Protein AF-A0A1I7IDJ9-F1 (afdb_monomer)

pLDDT: mean 85.62, std 17.8, range [36.78, 98.69]

Structure (mmCIF, N/CA/C/O backbone):
data_AF-A0A1I7IDJ9-F1
#
_entry.id   AF-A0A1I7IDJ9-F1
#
loop_
_atom_site.group_PDB
_atom_site.id
_atom_site.type_symbol
_atom_site.label_atom_id
_atom_site.label_alt_id
_atom_site.label_comp_id
_atom_site.label_asym_id
_atom_site.label_entity_id
_atom_site.label_seq_id
_atom_site.pdbx_PDB_ins_code
_atom_site.Cartn_x
_atom_site.Cartn_y
_atom_site.Cartn_z
_atom_site.occupancy
_atom_site.B_iso_or_equiv
_atom_site.auth_seq_id
_atom_site.auth_comp_id
_atom_site.auth_asym_id
_atom_site.auth_atom_id
_atom_site.pdbx_PDB_model_num
ATOM 1 N N . MET A 1 1 ? 13.739 23.331 -6.775 1.00 61.69 1 MET A N 1
ATOM 2 C CA . MET A 1 1 ? 12.666 22.598 -6.078 1.00 61.69 1 MET A CA 1
ATOM 3 C C . MET A 1 1 ? 11.423 23.436 -6.179 1.00 61.69 1 MET A C 1
ATOM 5 O O . MET A 1 1 ? 11.487 24.600 -5.803 1.00 61.69 1 MET A O 1
ATOM 9 N N . ASN A 1 2 ? 10.369 22.912 -6.794 1.00 77.62 2 ASN A N 1
ATOM 10 C CA . ASN A 1 2 ? 9.093 23.612 -6.815 1.00 77.62 2 ASN A CA 1
ATOM 11 C C . ASN A 1 2 ? 7.982 22.599 -7.086 1.00 77.62 2 ASN A C 1
ATOM 13 O O . ASN A 1 2 ? 7.511 22.479 -8.223 1.00 77.62 2 ASN A O 1
ATOM 17 N N . ILE A 1 3 ? 7.612 21.848 -6.042 1.00 92.31 3 ILE A N 1
ATOM 18 C CA . ILE A 1 3 ? 6.375 21.071 -6.090 1.00 92.31 3 ILE A CA 1
ATOM 19 C C . ILE A 1 3 ? 5.267 22.070 -6.397 1.00 92.31 3 ILE A C 1
ATOM 21 O O . ILE A 1 3 ? 5.096 23.057 -5.676 1.00 92.31 3 ILE A O 1
ATOM 25 N N . ASN A 1 4 ? 4.572 21.854 -7.507 1.00 94.88 4 ASN A N 1
ATOM 26 C CA . ASN A 1 4 ? 3.580 22.783 -8.021 1.00 94.88 4 ASN A CA 1
ATOM 27 C C . ASN A 1 4 ? 2.274 22.061 -8.343 1.00 94.88 4 ASN A C 1
ATOM 29 O O . ASN A 1 4 ? 2.195 20.839 -8.364 1.00 94.88 4 ASN A O 1
ATOM 33 N N . GLU A 1 5 ? 1.243 22.851 -8.598 1.00 94.00 5 GLU A N 1
ATOM 34 C CA . GLU A 1 5 ? -0.137 22.393 -8.738 1.00 94.00 5 GLU A CA 1
ATOM 35 C C . GLU A 1 5 ? -0.417 21.481 -9.946 1.00 94.00 5 GLU A C 1
ATOM 37 O O . GLU A 1 5 ? -1.472 20.842 -10.000 1.00 94.00 5 GLU A O 1
ATOM 42 N N . ASN A 1 6 ? 0.513 21.433 -10.907 1.00 95.06 6 ASN A N 1
ATOM 43 C CA . ASN A 1 6 ? 0.428 20.580 -12.091 1.00 95.06 6 ASN A CA 1
ATOM 44 C C . ASN A 1 6 ? 1.109 19.223 -11.897 1.00 95.06 6 ASN A C 1
ATOM 46 O O . ASN A 1 6 ? 0.881 18.331 -12.706 1.00 95.06 6 ASN A O 1
ATOM 50 N N . MET A 1 7 ? 1.938 19.069 -10.859 1.00 94.88 7 MET A N 1
ATOM 51 C CA . MET A 1 7 ? 2.502 17.766 -10.511 1.00 94.88 7 MET A CA 1
ATOM 52 C C . MET A 1 7 ? 1.408 16.863 -9.955 1.00 94.88 7 MET A C 1
ATOM 54 O O . MET A 1 7 ? 0.457 17.335 -9.324 1.00 94.88 7 MET A O 1
ATOM 58 N N . THR A 1 8 ? 1.564 15.567 -10.176 1.00 94.38 8 THR A N 1
ATOM 59 C CA . THR A 1 8 ? 0.728 14.532 -9.571 1.00 94.38 8 THR A CA 1
ATOM 60 C C . THR A 1 8 ? 1.306 14.119 -8.212 1.00 94.38 8 THR A C 1
ATOM 62 O O . THR A 1 8 ? 2.461 14.429 -7.898 1.00 94.38 8 THR A O 1
ATOM 65 N N . LEU A 1 9 ? 0.532 13.431 -7.365 1.00 92.25 9 LEU A N 1
ATOM 66 C CA . LEU A 1 9 ? 1.091 12.907 -6.110 1.00 92.25 9 LEU A CA 1
ATOM 67 C C . LEU A 1 9 ? 2.150 11.831 -6.372 1.00 92.25 9 LEU A C 1
ATOM 69 O O . LEU A 1 9 ? 3.145 11.778 -5.647 1.00 92.25 9 LEU A O 1
ATOM 73 N N . ALA A 1 10 ? 1.968 11.033 -7.426 1.00 88.81 10 ALA A N 1
ATOM 74 C CA . ALA A 1 10 ? 2.957 10.062 -7.873 1.00 88.81 10 ALA A CA 1
ATOM 75 C C . ALA A 1 10 ? 4.284 10.751 -8.237 1.00 88.81 10 ALA A C 1
ATOM 77 O O . ALA A 1 10 ? 5.336 10.319 -7.766 1.00 88.81 10 ALA A O 1
ATOM 78 N N . ASP A 1 11 ? 4.249 11.872 -8.973 1.00 91.25 11 ASP A N 1
ATOM 79 C CA . ASP A 1 11 ? 5.454 12.659 -9.290 1.00 91.25 11 ASP A CA 1
ATOM 80 C C . ASP A 1 11 ? 6.129 13.186 -8.023 1.00 91.25 11 ASP A C 1
ATOM 82 O O . ASP A 1 11 ? 7.351 13.134 -7.887 1.00 91.25 11 ASP A O 1
ATOM 86 N N . VAL A 1 12 ? 5.336 13.682 -7.069 1.00 91.69 12 VAL A N 1
ATOM 87 C CA . VAL A 1 12 ? 5.859 14.210 -5.806 1.00 91.69 12 VAL A CA 1
ATOM 88 C C . VAL A 1 12 ? 6.552 13.128 -4.996 1.00 91.69 12 VAL A C 1
ATOM 90 O O . VAL A 1 12 ? 7.651 13.369 -4.512 1.00 91.69 12 VAL A O 1
ATOM 93 N N . VAL A 1 13 ? 5.965 11.943 -4.855 1.00 89.31 13 VAL A N 1
ATOM 94 C CA . VAL A 1 13 ? 6.597 10.842 -4.114 1.00 89.31 13 VAL A CA 1
ATOM 95 C C . VAL A 1 13 ? 7.784 10.266 -4.890 1.00 89.31 13 VAL A C 1
ATOM 97 O O . VAL A 1 13 ? 8.806 9.894 -4.300 1.00 89.31 13 VAL A O 1
ATOM 100 N N . LYS A 1 14 ? 7.712 10.273 -6.225 1.00 86.94 14 LYS A N 1
ATOM 101 C CA . LYS A 1 14 ? 8.834 9.913 -7.091 1.00 86.94 14 LYS A CA 1
ATOM 102 C C . LYS A 1 14 ? 10.004 10.878 -6.935 1.00 86.94 14 LYS A C 1
ATOM 104 O O . LYS A 1 14 ? 11.134 10.430 -6.820 1.00 86.94 14 LYS A O 1
ATOM 109 N N . GLU A 1 15 ? 9.801 12.177 -6.821 1.00 88.06 15 GLU A N 1
ATOM 110 C CA . GLU A 1 15 ? 10.925 13.099 -6.612 1.00 88.06 15 GLU A CA 1
ATOM 111 C C . GLU A 1 15 ? 11.315 13.263 -5.133 1.00 88.06 15 GLU A C 1
ATOM 113 O O . GLU A 1 15 ? 12.489 13.451 -4.812 1.00 88.06 15 GLU A O 1
ATOM 118 N N . TYR A 1 16 ? 10.346 13.164 -4.224 1.00 88.69 16 TYR A N 1
ATOM 119 C CA . TYR A 1 16 ? 10.462 13.536 -2.814 1.00 88.69 16 TYR A CA 1
ATOM 120 C C . TYR A 1 16 ? 9.793 12.487 -1.901 1.00 88.69 16 TYR A C 1
ATOM 122 O O . TYR A 1 16 ? 8.792 12.787 -1.240 1.00 88.69 16 TYR A O 1
ATOM 130 N N . PRO A 1 17 ? 10.335 11.257 -1.795 1.00 86.81 17 PRO A N 1
ATOM 131 C CA . PRO A 1 17 ? 9.717 10.167 -1.027 1.00 86.81 17 PRO A CA 1
ATOM 132 C C . PRO A 1 17 ? 9.559 10.462 0.475 1.00 86.81 17 PRO A C 1
ATOM 134 O O . PRO A 1 17 ? 8.712 9.884 1.147 1.00 86.81 17 PRO A O 1
ATOM 137 N N . GLN A 1 18 ? 10.303 11.424 1.021 1.00 85.44 18 GLN A N 1
ATOM 138 C CA . GLN A 1 18 ? 10.119 11.944 2.381 1.00 85.44 18 GLN A CA 1
ATOM 139 C C . GLN A 1 18 ? 8.749 12.600 2.632 1.00 85.44 18 GLN A C 1
ATOM 141 O O . GLN A 1 18 ? 8.427 12.914 3.776 1.00 85.44 18 GLN A O 1
ATOM 146 N N . THR A 1 19 ? 7.963 12.857 1.584 1.00 90.00 19 THR A N 1
ATOM 147 C CA . THR A 1 19 ? 6.593 13.376 1.695 1.00 90.00 19 THR A CA 1
ATOM 148 C C . THR A 1 19 ? 5.576 12.286 2.039 1.00 90.00 19 THR A C 1
ATOM 150 O O . THR A 1 19 ? 4.505 12.625 2.538 1.00 90.00 19 THR A O 1
ATOM 153 N N . ILE A 1 20 ? 5.918 11.001 1.859 1.00 89.12 20 ILE A N 1
ATOM 154 C CA . ILE A 1 20 ? 5.016 9.859 2.087 1.00 89.12 20 ILE A CA 1
ATOM 155 C C . ILE A 1 20 ? 4.351 9.890 3.467 1.00 89.12 20 ILE A C 1
ATOM 157 O O . ILE A 1 20 ? 3.127 9.818 3.499 1.00 89.12 20 ILE A O 1
ATOM 161 N N . PRO A 1 21 ? 5.073 10.063 4.598 1.00 86.12 21 PRO A N 1
ATOM 162 C CA . PRO A 1 21 ? 4.424 10.045 5.910 1.00 86.12 21 PRO A CA 1
ATOM 163 C C . PRO A 1 21 ? 3.320 11.100 6.034 1.00 86.12 21 PRO A C 1
ATOM 165 O O . PRO A 1 21 ? 2.250 10.825 6.558 1.00 86.12 21 PRO A O 1
ATOM 168 N N . TYR A 1 22 ? 3.542 12.289 5.471 1.00 90.38 22 TYR A N 1
ATOM 169 C CA . TYR A 1 22 ? 2.542 13.353 5.475 1.00 90.38 22 TYR A CA 1
ATOM 170 C C . TYR A 1 22 ? 1.355 13.058 4.547 1.00 90.38 22 TYR A C 1
ATOM 172 O O . TYR A 1 22 ? 0.218 13.379 4.876 1.00 90.38 22 TYR A O 1
ATOM 180 N N . LEU A 1 23 ? 1.589 12.431 3.392 1.00 91.25 23 LEU A N 1
ATOM 181 C CA . LEU A 1 23 ? 0.501 12.002 2.508 1.00 91.25 23 LEU A CA 1
ATOM 182 C C . LEU A 1 23 ? -0.335 10.877 3.142 1.00 91.25 23 LEU A C 1
ATOM 184 O O . LEU A 1 23 ? -1.560 10.898 3.012 1.00 91.25 23 LEU A O 1
ATOM 188 N N . ASN A 1 24 ? 0.303 9.965 3.885 1.00 85.50 24 ASN A N 1
ATOM 189 C CA . ASN A 1 24 ? -0.363 8.924 4.673 1.00 85.50 24 ASN A CA 1
ATOM 190 C C . ASN A 1 24 ? -1.229 9.527 5.786 1.00 85.50 24 ASN A C 1
ATOM 192 O O . ASN A 1 24 ? -2.391 9.148 5.909 1.00 85.50 24 ASN A O 1
ATOM 196 N N . GLU A 1 25 ? -0.710 10.517 6.526 1.00 86.44 25 GLU A N 1
ATOM 197 C CA . GLU A 1 25 ? -1.468 11.271 7.544 1.00 86.44 25 GLU A CA 1
ATOM 198 C C . GLU A 1 25 ? -2.731 11.933 6.967 1.00 86.44 25 GLU A C 1
ATOM 200 O O . GLU A 1 25 ? -3.737 12.084 7.657 1.00 86.44 25 GLU A O 1
ATOM 205 N N . LEU A 1 26 ? -2.689 12.340 5.697 1.00 88.62 26 LEU A N 1
ATOM 206 C CA . LEU A 1 26 ? -3.824 12.936 4.992 1.00 88.62 26 LEU A CA 1
ATOM 207 C C . LEU A 1 26 ? -4.711 11.908 4.272 1.00 88.62 26 LEU A C 1
ATOM 209 O O . LEU A 1 26 ? -5.696 12.297 3.638 1.00 88.62 26 LEU A O 1
ATOM 213 N N . HIS A 1 27 ? -4.367 10.619 4.340 1.00 85.38 27 HIS A N 1
ATOM 214 C CA . HIS A 1 27 ? -5.030 9.529 3.622 1.00 85.38 27 HIS A CA 1
ATOM 215 C C . HIS A 1 27 ? -5.166 9.826 2.115 1.00 85.38 27 HIS A C 1
ATOM 217 O O . HIS A 1 27 ? -6.233 9.677 1.500 1.00 85.38 27 HIS A O 1
ATOM 223 N N . LEU A 1 28 ? -4.079 10.329 1.523 1.00 88.69 28 LEU A N 1
ATOM 224 C CA . LEU A 1 28 ? -3.992 10.647 0.103 1.00 88.69 28 LEU A CA 1
ATOM 225 C C . LEU A 1 28 ? -3.376 9.488 -0.675 1.00 88.69 28 LEU A C 1
ATOM 227 O O . LEU A 1 28 ? -2.273 9.038 -0.386 1.00 88.69 28 LEU A O 1
ATOM 231 N N . ASP A 1 29 ? -4.093 9.048 -1.703 1.00 86.56 29 ASP A N 1
ATOM 232 C CA . ASP A 1 29 ? -3.662 7.972 -2.587 1.00 86.56 29 ASP A CA 1
ATOM 233 C C . ASP A 1 29 ? -2.657 8.504 -3.614 1.00 86.56 29 ASP A C 1
ATOM 235 O O . ASP A 1 29 ? -3.030 9.192 -4.564 1.00 86.56 29 ASP A O 1
ATOM 239 N N . TYR A 1 30 ? -1.377 8.212 -3.391 1.00 88.00 30 TYR A N 1
ATOM 240 C CA . TYR A 1 30 ? -0.282 8.563 -4.297 1.00 88.00 30 TYR A CA 1
ATOM 241 C C . TYR A 1 30 ? 0.216 7.378 -5.139 1.00 88.00 30 TYR A C 1
ATOM 243 O O . TYR A 1 30 ? 1.072 7.579 -5.996 1.00 88.00 30 TYR A O 1
ATOM 251 N N . CYS A 1 31 ? -0.278 6.159 -4.885 1.00 82.44 31 CYS A N 1
ATOM 252 C CA . CYS A 1 31 ? 0.282 4.920 -5.438 1.00 82.44 31 CYS A CA 1
ATOM 253 C C . CYS A 1 31 ? -0.592 4.288 -6.535 1.00 82.44 31 CYS A C 1
ATOM 255 O O . CYS A 1 31 ? -0.046 3.810 -7.527 1.00 82.44 31 CYS A O 1
ATOM 257 N N . CYS A 1 32 ? -1.924 4.326 -6.394 1.00 80.69 32 CYS A N 1
ATOM 258 C CA . CYS A 1 32 ? -2.879 3.774 -7.369 1.00 80.69 32 CYS A CA 1
ATOM 259 C C . CYS A 1 32 ? -3.662 4.883 -8.086 1.00 80.69 32 CYS A C 1
ATOM 261 O O . CYS A 1 32 ? -3.854 4.854 -9.295 1.00 80.69 32 CYS A O 1
ATOM 263 N N . GLY A 1 33 ? -4.129 5.877 -7.327 1.00 76.50 33 GLY A N 1
ATOM 264 C CA . GLY A 1 33 ? -4.921 7.011 -7.821 1.00 76.50 33 GLY A CA 1
ATOM 265 C C . GLY A 1 33 ? -4.132 8.314 -7.944 1.00 76.50 33 GLY A C 1
ATOM 266 O O . GLY A 1 33 ? -4.704 9.366 -8.220 1.00 76.50 33 GLY A O 1
ATOM 267 N N . GLY A 1 34 ? -2.817 8.269 -7.724 1.00 78.88 34 GLY A N 1
ATOM 268 C CA . GLY A 1 34 ? -1.959 9.444 -7.584 1.00 78.88 34 GLY A CA 1
ATOM 269 C C . GLY A 1 34 ? -1.632 10.189 -8.875 1.00 78.88 34 GLY A C 1
ATOM 270 O O . GLY A 1 34 ? -0.685 10.968 -8.850 1.00 78.88 34 GLY A O 1
ATOM 271 N N . HIS A 1 35 ? -2.356 9.935 -9.970 1.00 84.12 35 HIS A N 1
ATOM 272 C CA . HIS A 1 35 ? -2.042 10.387 -11.333 1.00 84.12 35 HIS A CA 1
ATOM 273 C C . HIS A 1 35 ? -2.736 11.691 -11.740 1.00 84.12 35 HIS A C 1
ATOM 275 O O . HIS A 1 35 ? -2.382 12.280 -12.761 1.00 84.12 35 HIS A O 1
ATOM 281 N N . ASP A 1 36 ? -3.703 12.163 -10.953 1.00 88.31 36 ASP A N 1
ATOM 282 C CA . ASP A 1 36 ? -4.318 13.462 -11.195 1.00 88.31 36 ASP A CA 1
ATOM 283 C C . ASP A 1 36 ? -3.434 14.605 -10.669 1.00 88.31 36 ASP A C 1
ATOM 285 O O . ASP A 1 36 ? -2.785 14.475 -9.622 1.00 88.31 36 ASP A O 1
ATOM 289 N N . PRO A 1 37 ? -3.419 15.766 -11.350 1.00 94.12 37 PRO A N 1
ATOM 290 C CA . PRO A 1 37 ? -2.717 16.943 -10.857 1.00 94.12 37 PRO A CA 1
ATOM 291 C C . PRO A 1 37 ? -3.201 17.378 -9.466 1.00 94.12 37 PRO A C 1
ATOM 293 O O . PRO A 1 37 ? -4.401 17.368 -9.178 1.00 94.12 37 PRO A O 1
ATOM 296 N N . ILE A 1 38 ? -2.289 17.877 -8.626 1.00 93.88 38 ILE A N 1
ATOM 297 C CA . ILE A 1 38 ? -2.583 18.305 -7.247 1.00 93.88 38 ILE A CA 1
ATOM 298 C C . ILE A 1 38 ? -3.757 19.297 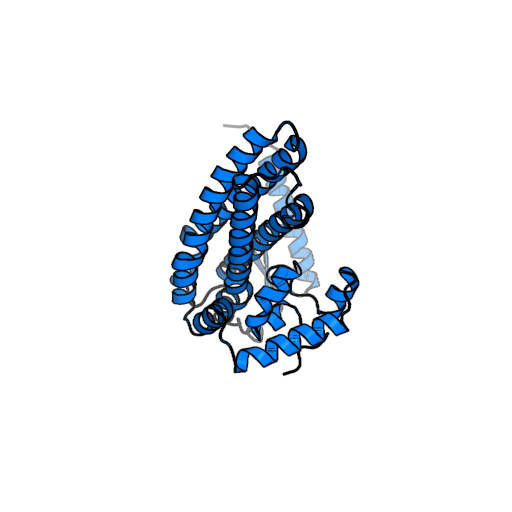-7.162 1.00 93.88 38 ILE A C 1
ATOM 300 O O . ILE A 1 38 ? -4.556 19.214 -6.229 1.00 93.88 38 ILE A O 1
ATOM 304 N N . HIS A 1 39 ? -3.918 20.219 -8.119 1.00 93.56 39 HIS A N 1
ATOM 305 C CA . HIS A 1 39 ? -5.060 21.149 -8.107 1.00 93.56 39 HIS A CA 1
ATOM 306 C C . HIS A 1 39 ? -6.423 20.460 -8.313 1.00 93.56 39 HIS A C 1
ATOM 308 O O . HIS A 1 39 ? -7.443 20.942 -7.812 1.00 93.56 39 HIS A O 1
ATOM 314 N N . VAL A 1 40 ? -6.466 19.349 -9.058 1.00 92.12 40 VAL A N 1
ATOM 315 C CA . VAL A 1 40 ? -7.679 18.537 -9.244 1.00 92.12 40 VAL A CA 1
ATOM 316 C C . VAL A 1 40 ? -8.010 17.842 -7.930 1.00 92.12 40 VAL A C 1
ATOM 318 O O . VAL A 1 40 ? -9.096 18.055 -7.390 1.00 92.12 40 VAL A O 1
ATOM 321 N N . LEU A 1 41 ? -7.030 17.135 -7.366 1.00 91.00 41 LEU A N 1
ATOM 322 C CA . LEU A 1 41 ? -7.142 16.449 -6.082 1.00 91.00 41 LEU A CA 1
ATOM 323 C C . LEU A 1 41 ? -7.607 17.391 -4.959 1.00 91.00 41 LEU A C 1
ATOM 325 O O . LEU A 1 41 ? -8.553 17.081 -4.233 1.00 91.00 41 LEU A O 1
ATOM 329 N N . ALA A 1 42 ? -6.967 18.558 -4.821 1.00 91.69 42 ALA A N 1
ATOM 330 C CA . ALA A 1 42 ? -7.282 19.522 -3.769 1.00 91.69 42 ALA A CA 1
ATOM 331 C C . ALA A 1 42 ? -8.728 20.027 -3.875 1.00 91.69 42 ALA A C 1
ATOM 333 O O . ALA A 1 42 ? -9.421 20.159 -2.865 1.00 91.69 42 ALA A O 1
ATOM 334 N N . ARG A 1 43 ? -9.223 20.249 -5.099 1.00 92.12 43 ARG A N 1
ATOM 335 C CA . ARG A 1 43 ? -10.613 20.651 -5.345 1.00 92.12 43 ARG A CA 1
ATOM 336 C C . ARG A 1 43 ? -11.599 19.546 -4.970 1.00 92.12 43 ARG A C 1
ATOM 338 O O . ARG A 1 43 ? -12.610 19.832 -4.330 1.00 92.12 43 ARG A O 1
ATOM 345 N N . GLU A 1 44 ? -11.326 18.307 -5.362 1.00 89.25 44 GLU A N 1
ATOM 346 C CA . GLU A 1 44 ? -12.217 17.166 -5.118 1.00 89.25 44 GLU A CA 1
ATOM 347 C C . GLU A 1 44 ? -12.308 16.808 -3.637 1.00 89.25 44 GLU A C 1
ATOM 349 O O . GLU A 1 44 ? -13.406 16.646 -3.099 1.00 89.25 44 GLU A O 1
ATOM 354 N N . LYS A 1 45 ? -11.162 16.787 -2.950 1.00 87.06 45 LYS A N 1
ATOM 355 C CA . LYS A 1 45 ? -11.075 16.531 -1.507 1.00 87.06 45 LYS A CA 1
ATOM 356 C C . LYS A 1 45 ? -11.355 17.768 -0.645 1.00 87.06 45 LYS A C 1
ATOM 358 O O . LYS A 1 45 ? -11.326 17.668 0.577 1.00 87.06 45 LYS A O 1
ATOM 363 N N . LYS A 1 46 ? -11.674 18.919 -1.258 1.00 92.62 46 LYS A N 1
ATOM 364 C CA . LYS A 1 46 ? -11.957 20.205 -0.585 1.00 92.62 46 LYS A CA 1
ATOM 365 C C . LYS A 1 46 ? -10.846 20.634 0.384 1.00 92.62 46 LYS A C 1
ATOM 367 O O . LYS A 1 46 ? -11.121 21.130 1.474 1.00 92.62 46 LYS A O 1
ATOM 372 N N . MET A 1 47 ? -9.600 20.431 -0.024 1.00 91.94 47 MET A N 1
ATOM 373 C CA . MET A 1 47 ? -8.406 20.789 0.737 1.00 91.94 47 MET A CA 1
ATOM 374 C C . MET A 1 47 ? -7.902 22.179 0.343 1.00 91.94 47 MET A C 1
ATOM 376 O O . MET A 1 47 ? -8.111 22.630 -0.786 1.00 91.94 47 MET A O 1
ATOM 380 N N . ASP A 1 48 ? -7.192 22.849 1.252 1.00 94.50 48 ASP A N 1
ATOM 381 C CA . ASP A 1 48 ? -6.459 24.067 0.911 1.00 94.50 48 ASP A CA 1
ATOM 382 C C . ASP A 1 48 ? -5.210 23.696 0.097 1.00 94.50 48 ASP A C 1
ATOM 384 O O . ASP A 1 48 ? -4.218 23.178 0.613 1.00 94.50 48 ASP A O 1
ATOM 388 N N . GLN A 1 49 ? -5.278 23.944 -1.212 1.00 94.12 49 GLN A N 1
ATOM 389 C CA . GLN A 1 49 ? -4.189 23.662 -2.144 1.00 94.12 49 GLN A CA 1
ATOM 390 C C . GLN A 1 49 ? -2.898 24.405 -1.766 1.00 94.12 49 GLN A C 1
ATOM 392 O O . GLN A 1 49 ? -1.805 23.864 -1.934 1.00 94.12 49 GLN A O 1
ATOM 397 N N . ALA A 1 50 ? -3.005 25.642 -1.273 1.00 94.25 50 ALA A N 1
ATOM 398 C CA . ALA A 1 50 ? -1.844 26.455 -0.935 1.00 94.25 50 ALA A CA 1
ATOM 399 C C . ALA A 1 50 ? -1.138 25.891 0.304 1.00 94.25 50 ALA A C 1
ATOM 401 O O . ALA A 1 50 ? 0.090 25.807 0.323 1.00 94.25 50 ALA A O 1
ATOM 402 N N . GLU A 1 51 ? -1.911 25.459 1.304 1.00 94.62 51 GLU A N 1
ATOM 403 C CA . GLU A 1 51 ? -1.387 24.792 2.498 1.00 94.62 51 GLU A CA 1
ATOM 404 C C . GLU A 1 51 ? -0.705 23.462 2.150 1.00 94.62 51 GLU A C 1
ATOM 406 O O . GLU A 1 51 ? 0.437 23.235 2.558 1.00 94.62 51 GLU A O 1
ATOM 411 N N . LEU A 1 52 ? -1.357 22.625 1.332 1.00 94.06 52 LEU A N 1
ATOM 412 C CA . LEU A 1 52 ? -0.802 21.348 0.876 1.00 94.06 52 LEU A CA 1
ATOM 413 C C . LEU A 1 52 ? 0.536 21.550 0.150 1.00 94.06 52 LEU A C 1
ATOM 415 O O . LEU A 1 52 ? 1.538 20.930 0.504 1.00 94.06 52 LEU A O 1
ATOM 419 N N . LEU A 1 53 ? 0.584 22.459 -0.829 1.00 95.06 53 LEU A N 1
ATOM 420 C CA . LEU A 1 53 ? 1.808 22.752 -1.579 1.00 95.06 53 LEU A CA 1
ATOM 421 C C . LEU A 1 53 ? 2.905 23.339 -0.689 1.00 95.06 53 LEU A C 1
ATOM 423 O O . LEU A 1 53 ? 4.071 22.969 -0.839 1.00 95.06 53 LEU A O 1
ATOM 427 N N . ALA A 1 54 ? 2.561 24.233 0.242 1.00 94.50 54 ALA A N 1
ATOM 428 C CA . ALA A 1 54 ? 3.528 24.791 1.181 1.00 94.50 54 ALA A CA 1
ATOM 429 C C . ALA A 1 54 ? 4.149 23.689 2.046 1.00 94.50 54 ALA A C 1
ATOM 431 O O . ALA A 1 54 ? 5.371 23.649 2.207 1.00 94.50 54 ALA A O 1
ATOM 432 N N . LYS A 1 55 ? 3.329 22.758 2.548 1.00 93.94 55 LYS A N 1
ATOM 433 C CA . LYS A 1 55 ? 3.810 21.663 3.387 1.00 93.94 55 LYS A CA 1
ATOM 434 C C . LYS A 1 55 ? 4.659 20.658 2.616 1.00 93.94 55 LYS A C 1
ATOM 436 O O . LYS A 1 55 ? 5.714 20.254 3.104 1.00 93.94 55 LYS A O 1
ATOM 441 N N . LEU A 1 56 ? 4.247 20.300 1.401 1.00 93.69 56 LEU A N 1
ATOM 442 C CA . LEU A 1 56 ? 5.019 19.420 0.526 1.00 93.69 56 LEU A CA 1
ATOM 443 C C . LEU A 1 56 ? 6.385 20.025 0.184 1.00 93.69 56 LEU A C 1
ATOM 445 O O . LEU A 1 56 ? 7.393 19.333 0.300 1.00 93.69 56 LEU A O 1
ATOM 449 N N . ASN A 1 57 ? 6.446 21.318 -0.156 1.00 93.44 57 ASN A N 1
ATOM 450 C CA . ASN A 1 57 ? 7.721 21.995 -0.411 1.00 93.44 57 ASN A CA 1
ATOM 451 C C . ASN A 1 57 ? 8.593 22.086 0.858 1.00 93.44 57 ASN A C 1
ATOM 453 O O . ASN A 1 57 ? 9.793 21.833 0.783 1.00 93.44 57 ASN A O 1
ATOM 457 N N . GLU A 1 58 ? 8.011 22.351 2.035 1.00 91.75 58 GLU A N 1
ATOM 458 C CA . GLU A 1 58 ? 8.742 22.335 3.316 1.00 91.75 58 GLU A CA 1
ATOM 459 C C . GLU A 1 58 ? 9.390 20.962 3.583 1.00 91.75 58 GLU A C 1
ATOM 461 O O . GLU A 1 58 ? 10.548 20.871 3.997 1.00 91.75 58 GLU A O 1
ATOM 466 N N . LEU A 1 59 ? 8.650 19.873 3.359 1.00 89.06 59 LEU A N 1
ATOM 467 C CA . LEU A 1 59 ? 9.155 18.508 3.528 1.00 89.06 59 LEU A CA 1
ATOM 468 C C . LEU A 1 59 ? 10.195 18.152 2.461 1.00 89.06 59 LEU A C 1
ATOM 470 O O . LEU A 1 59 ? 11.207 17.525 2.782 1.00 89.06 59 LEU A O 1
ATOM 474 N N . ALA A 1 60 ? 9.992 18.605 1.222 1.00 86.88 60 ALA A N 1
ATOM 475 C CA . ALA A 1 60 ? 10.946 18.436 0.135 1.00 86.88 60 ALA A CA 1
ATOM 476 C C . ALA A 1 60 ? 12.319 19.032 0.494 1.00 86.88 60 ALA A C 1
ATOM 478 O O . ALA A 1 60 ? 13.340 18.367 0.322 1.00 86.88 60 ALA A O 1
ATOM 479 N N . GLU A 1 61 ? 12.341 20.231 1.084 1.00 83.44 61 GLU A N 1
ATOM 480 C CA . GLU A 1 61 ? 13.565 20.912 1.529 1.00 83.44 61 GLU A CA 1
ATOM 481 C C . GLU A 1 61 ? 14.261 20.208 2.707 1.00 83.44 61 GLU A C 1
ATOM 483 O O . GLU A 1 61 ? 15.493 20.196 2.800 1.00 83.44 61 GLU A O 1
ATOM 488 N N . LYS A 1 62 ? 13.498 19.591 3.619 1.00 71.56 62 LYS A N 1
ATOM 489 C CA . LYS A 1 62 ? 14.048 18.946 4.825 1.00 71.56 62 LYS A CA 1
ATOM 490 C C . LYS A 1 62 ? 14.865 17.686 4.551 1.00 71.56 62 LYS A C 1
ATOM 492 O O . LYS A 1 62 ? 15.737 17.372 5.365 1.00 71.56 62 LYS A O 1
ATOM 497 N N . ALA A 1 63 ? 14.645 16.992 3.436 1.00 58.81 63 ALA A N 1
ATOM 498 C CA . ALA A 1 63 ? 15.419 15.795 3.090 1.00 58.81 63 ALA A CA 1
ATOM 499 C C . ALA A 1 63 ? 16.906 16.064 2.854 1.00 58.81 63 ALA A C 1
ATOM 501 O O . ALA A 1 63 ? 17.712 15.158 3.020 1.00 58.81 63 ALA A O 1
ATOM 502 N N . VAL A 1 64 ? 17.305 17.311 2.583 1.00 52.16 64 VAL A N 1
ATOM 503 C CA . VAL A 1 64 ? 18.732 17.676 2.549 1.00 52.16 64 VAL A CA 1
ATOM 504 C C . VAL A 1 64 ? 19.394 17.486 3.930 1.00 52.16 64 VAL A C 1
ATOM 506 O O . VAL A 1 64 ? 20.612 17.369 4.017 1.00 52.16 64 VAL A O 1
ATOM 509 N N . ASN A 1 65 ? 18.610 17.420 5.018 1.00 46.19 65 ASN A N 1
ATOM 510 C CA . ASN A 1 65 ? 19.108 17.415 6.397 1.00 46.19 65 ASN A CA 1
ATOM 511 C C . ASN A 1 65 ? 18.654 16.226 7.269 1.00 46.19 65 ASN A C 1
ATOM 513 O O . ASN A 1 65 ? 19.188 16.066 8.369 1.00 46.19 65 ASN A O 1
ATOM 517 N N . ARG A 1 66 ? 17.685 15.400 6.842 1.00 44.34 66 ARG A N 1
ATOM 518 C CA . ARG A 1 66 ? 17.277 14.174 7.557 1.00 44.34 66 ARG A CA 1
ATOM 519 C C . ARG A 1 66 ? 16.833 13.080 6.589 1.00 44.34 66 ARG A C 1
ATOM 521 O O . ARG A 1 66 ? 15.773 13.186 5.981 1.00 44.34 66 ARG A O 1
ATOM 528 N N . ASN A 1 67 ? 17.605 12.004 6.556 1.00 47.97 67 ASN A N 1
ATOM 529 C CA . ASN A 1 67 ? 17.188 10.724 6.007 1.00 47.97 67 ASN A CA 1
ATOM 530 C C . ASN A 1 67 ? 16.069 10.131 6.878 1.00 47.97 67 ASN A C 1
ATOM 532 O O . ASN A 1 67 ? 16.233 9.978 8.091 1.00 47.97 67 ASN A O 1
ATOM 536 N N . THR A 1 68 ? 14.922 9.826 6.273 1.00 59.94 68 THR A N 1
ATOM 537 C CA . THR A 1 68 ? 13.895 8.970 6.888 1.00 59.94 68 THR A CA 1
ATOM 538 C C . THR A 1 68 ? 14.073 7.552 6.350 1.00 59.94 68 THR A C 1
ATOM 540 O O . THR A 1 68 ? 14.510 7.390 5.211 1.00 59.94 68 THR A O 1
ATOM 543 N N . ASN A 1 69 ? 13.726 6.526 7.134 1.00 72.81 69 ASN A N 1
ATOM 544 C CA . ASN A 1 69 ? 13.913 5.127 6.722 1.00 72.81 69 ASN A CA 1
ATOM 545 C C . ASN A 1 69 ? 13.207 4.804 5.387 1.00 72.81 69 ASN A C 1
ATOM 547 O O . ASN A 1 69 ? 13.769 4.092 4.560 1.00 72.81 69 ASN A O 1
ATOM 551 N N . THR A 1 70 ? 12.015 5.364 5.146 1.00 77.69 70 THR A N 1
ATOM 552 C CA . THR A 1 70 ? 11.248 5.149 3.905 1.00 77.69 70 THR A CA 1
ATOM 553 C C . THR A 1 70 ? 11.887 5.835 2.698 1.00 77.69 70 THR A C 1
ATOM 555 O O . THR A 1 70 ? 12.011 5.221 1.641 1.00 77.69 70 THR A O 1
ATOM 558 N N . ALA A 1 71 ? 12.345 7.084 2.843 1.00 78.44 71 ALA A N 1
ATOM 559 C CA . ALA A 1 71 ? 13.007 7.801 1.753 1.00 78.44 71 ALA A CA 1
ATOM 560 C C . ALA A 1 71 ? 14.327 7.130 1.346 1.00 78.44 71 ALA A C 1
ATOM 562 O O . ALA A 1 71 ? 14.588 6.964 0.157 1.00 78.44 71 ALA A O 1
ATOM 563 N N . ASP A 1 72 ? 15.123 6.688 2.322 1.00 82.50 72 ASP A N 1
ATOM 564 C CA . ASP A 1 72 ? 16.365 5.951 2.067 1.00 82.50 72 ASP A CA 1
ATOM 565 C C . ASP A 1 72 ? 16.097 4.604 1.391 1.00 82.50 72 ASP A C 1
ATOM 567 O O . ASP A 1 72 ? 16.804 4.242 0.450 1.00 82.50 72 ASP A O 1
ATOM 571 N N . SER A 1 73 ? 15.055 3.889 1.834 1.00 86.12 73 SER A N 1
ATOM 572 C CA . SER A 1 73 ? 14.605 2.635 1.219 1.00 86.12 73 SER A CA 1
ATOM 573 C C . SER A 1 73 ? 14.269 2.834 -0.260 1.00 86.12 73 SER A C 1
ATOM 575 O O . SER A 1 73 ? 14.813 2.135 -1.110 1.00 86.12 73 SER A O 1
ATOM 577 N N . ILE A 1 74 ? 13.454 3.841 -0.590 1.00 86.75 74 ILE A N 1
ATOM 578 C CA . ILE A 1 74 ? 13.055 4.130 -1.975 1.00 86.75 74 ILE A CA 1
ATOM 579 C C . ILE A 1 74 ? 14.242 4.602 -2.823 1.00 86.75 74 ILE A C 1
ATOM 581 O O . ILE A 1 74 ? 14.378 4.182 -3.970 1.00 86.75 74 ILE A O 1
ATOM 585 N N . ASN A 1 75 ? 15.117 5.451 -2.282 1.00 86.94 75 ASN A N 1
ATOM 586 C CA . ASN A 1 75 ? 16.296 5.917 -3.012 1.00 86.94 75 ASN A CA 1
ATOM 587 C C . ASN A 1 75 ? 17.239 4.757 -3.347 1.00 86.94 75 ASN A C 1
ATOM 589 O O . ASN A 1 75 ? 17.651 4.631 -4.495 1.00 86.94 75 ASN A O 1
ATOM 593 N N . ARG A 1 76 ? 17.512 3.869 -2.381 1.00 89.94 76 ARG A N 1
ATOM 594 C CA . ARG A 1 76 ? 18.298 2.653 -2.620 1.00 89.94 76 ARG A CA 1
ATOM 595 C C . ARG A 1 76 ? 17.618 1.737 -3.634 1.00 89.94 76 ARG A C 1
ATOM 597 O O . ARG A 1 76 ? 18.297 1.179 -4.487 1.00 89.94 76 ARG A O 1
ATOM 604 N N . PHE A 1 77 ? 16.298 1.586 -3.544 1.00 94.00 77 PHE A N 1
ATOM 605 C CA . PHE A 1 77 ? 15.522 0.734 -4.442 1.00 94.00 77 PHE A CA 1
ATOM 606 C C . PHE A 1 77 ? 15.681 1.144 -5.912 1.00 94.00 77 PHE A C 1
ATOM 608 O O . PHE A 1 77 ? 15.841 0.288 -6.771 1.00 94.00 77 PHE A O 1
ATOM 615 N N . ARG A 1 78 ? 15.729 2.450 -6.203 1.00 91.44 78 ARG A N 1
ATOM 616 C CA . ARG A 1 78 ? 15.913 2.988 -7.567 1.00 91.44 78 ARG A CA 1
ATOM 617 C C . ARG A 1 78 ? 17.278 2.704 -8.186 1.00 91.44 78 ARG A C 1
ATOM 619 O O . ARG A 1 78 ? 17.427 2.826 -9.393 1.00 91.44 78 ARG A O 1
ATOM 626 N N . GLU A 1 79 ? 18.277 2.380 -7.374 1.00 93.56 79 GLU A N 1
ATOM 627 C CA . GLU A 1 79 ? 19.627 2.062 -7.852 1.00 93.56 79 GLU A CA 1
ATOM 628 C C . GLU A 1 79 ? 19.779 0.578 -8.232 1.00 93.56 79 GLU A C 1
ATOM 630 O O . GLU A 1 79 ? 20.814 0.185 -8.774 1.00 93.56 79 GLU A O 1
ATOM 635 N N . LEU A 1 80 ? 18.768 -0.245 -7.940 1.00 96.25 80 LEU A N 1
ATOM 636 C CA . LEU A 1 80 ? 18.763 -1.680 -8.198 1.00 96.25 80 LEU A CA 1
ATOM 637 C C . LEU A 1 80 ? 18.440 -1.995 -9.662 1.00 96.25 80 LEU A C 1
ATOM 639 O O . LEU A 1 80 ? 17.746 -1.257 -10.358 1.00 96.25 80 LEU A O 1
ATOM 643 N N . THR A 1 81 ? 18.897 -3.151 -10.134 1.00 97.25 81 THR A N 1
ATOM 644 C CA . THR A 1 81 ? 18.341 -3.742 -11.356 1.00 97.25 81 THR A CA 1
ATOM 645 C C . THR A 1 81 ? 16.922 -4.254 -11.101 1.00 97.25 81 THR A C 1
ATOM 647 O O . THR A 1 81 ? 16.587 -4.600 -9.975 1.00 97.25 81 THR A O 1
ATOM 650 N N . VAL A 1 82 ? 16.101 -4.399 -12.149 1.00 97.44 82 VAL A N 1
ATOM 651 C CA . VAL A 1 82 ? 14.741 -4.968 -12.016 1.00 97.44 82 VAL A CA 1
ATOM 652 C C . VAL A 1 82 ? 14.755 -6.296 -11.250 1.00 97.44 82 VAL A C 1
ATOM 654 O O . VAL A 1 82 ? 13.970 -6.462 -10.333 1.00 97.44 82 VAL A O 1
ATOM 657 N N . SER A 1 83 ? 15.684 -7.217 -11.532 1.00 97.56 83 SER A N 1
ATOM 658 C CA . SER A 1 83 ? 15.750 -8.482 -10.780 1.00 97.56 83 SER A CA 1
ATOM 659 C C . SER A 1 83 ? 16.013 -8.272 -9.286 1.00 97.56 83 SER A C 1
ATOM 661 O O . SER A 1 83 ? 15.424 -8.966 -8.468 1.00 97.56 83 SER A O 1
ATOM 663 N N . GLU A 1 84 ? 16.885 -7.329 -8.926 1.00 98.25 84 GLU A N 1
ATOM 664 C CA . GLU A 1 84 ? 17.175 -7.001 -7.526 1.00 98.25 84 GLU A CA 1
ATOM 665 C C . GLU A 1 84 ? 16.016 -6.245 -6.859 1.00 98.25 84 GLU A C 1
ATOM 667 O O . GLU A 1 84 ? 15.808 -6.407 -5.662 1.00 98.25 84 GLU A O 1
ATOM 672 N N . MET A 1 85 ? 15.247 -5.450 -7.614 1.00 98.38 85 MET A N 1
ATOM 673 C CA . MET A 1 85 ? 14.008 -4.823 -7.138 1.00 98.38 85 MET A CA 1
ATOM 674 C C . MET A 1 85 ? 12.974 -5.882 -6.752 1.00 98.38 85 MET A C 1
ATOM 676 O O . MET A 1 85 ? 12.416 -5.808 -5.663 1.00 98.38 85 MET A O 1
ATOM 680 N N . LEU A 1 86 ? 12.765 -6.891 -7.607 1.00 98.50 86 LEU A N 1
ATOM 681 C CA . LEU A 1 86 ? 11.851 -8.004 -7.322 1.00 98.50 86 LEU A CA 1
ATOM 682 C C . LEU A 1 86 ? 12.296 -8.786 -6.080 1.00 98.50 86 LEU A C 1
ATOM 684 O O . LEU A 1 86 ? 11.484 -9.082 -5.209 1.00 98.50 86 LEU A O 1
ATOM 688 N N . ASP A 1 87 ? 13.600 -9.052 -5.953 1.00 98.19 87 ASP A N 1
ATOM 689 C CA . ASP A 1 87 ? 14.145 -9.698 -4.758 1.00 98.19 87 ASP A CA 1
ATOM 690 C C . ASP A 1 87 ? 13.956 -8.825 -3.498 1.00 98.19 87 ASP A C 1
ATOM 692 O O . ASP A 1 87 ? 13.685 -9.360 -2.424 1.00 98.19 87 ASP A O 1
ATOM 696 N N . ASP A 1 88 ? 14.097 -7.496 -3.582 1.00 98.12 88 ASP A N 1
ATOM 697 C CA . ASP A 1 88 ? 13.843 -6.587 -2.451 1.00 98.12 88 ASP A CA 1
ATOM 698 C C . ASP A 1 88 ? 12.365 -6.604 -2.039 1.00 98.12 88 ASP A C 1
ATOM 700 O O . ASP A 1 88 ? 12.087 -6.738 -0.848 1.00 98.12 88 ASP A O 1
ATOM 704 N N . LEU A 1 89 ? 11.430 -6.541 -2.993 1.00 98.25 89 LEU A N 1
ATOM 705 C CA . LEU A 1 89 ? 9.980 -6.601 -2.748 1.00 98.25 89 LEU A CA 1
ATOM 706 C C . LEU A 1 89 ? 9.584 -7.897 -2.022 1.00 98.25 89 LEU A C 1
ATOM 708 O O . LEU A 1 89 ? 8.999 -7.848 -0.935 1.00 98.25 89 LEU A O 1
ATOM 712 N N . GLU A 1 90 ? 10.021 -9.050 -2.541 1.00 98.44 90 GLU A N 1
ATOM 713 C CA . GLU A 1 90 ? 9.754 -10.363 -1.942 1.00 98.44 90 GLU A CA 1
ATOM 714 C C . GLU A 1 90 ? 10.376 -10.497 -0.539 1.00 98.44 90 GLU A C 1
ATOM 716 O O . GLU A 1 90 ? 9.757 -11.039 0.379 1.00 98.44 90 GLU A O 1
ATOM 721 N N . ASN A 1 91 ? 11.605 -10.0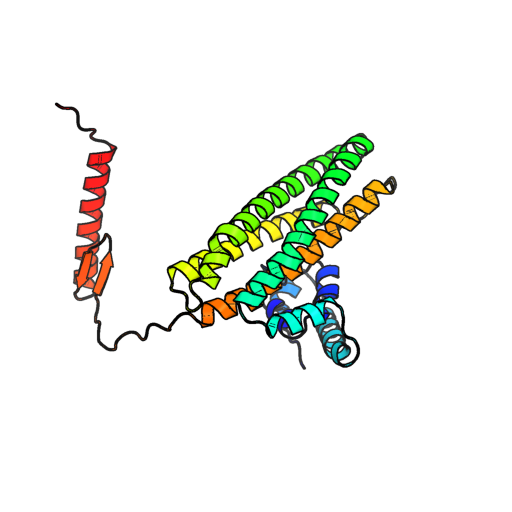03 -0.338 1.00 97.38 91 ASN A N 1
ATOM 722 C CA . ASN A 1 91 ? 12.332 -10.160 0.929 1.00 97.38 91 ASN A CA 1
ATOM 723 C C . ASN A 1 91 ? 12.000 -9.095 1.987 1.00 97.38 91 ASN A C 1
ATOM 725 O O . ASN A 1 91 ? 12.451 -9.220 3.131 1.00 97.38 91 ASN A O 1
ATOM 729 N N . THR A 1 92 ? 11.241 -8.055 1.635 1.00 95.44 92 THR A N 1
ATOM 730 C CA . THR A 1 92 ? 10.865 -6.976 2.557 1.00 95.44 92 THR A CA 1
ATOM 731 C C . THR A 1 92 ? 9.355 -6.889 2.722 1.00 95.44 92 THR A C 1
ATOM 733 O O . THR A 1 92 ? 8.849 -7.314 3.765 1.00 95.44 92 THR A O 1
ATOM 736 N N . HIS A 1 93 ? 8.647 -6.395 1.710 1.00 97.12 93 HIS A N 1
ATOM 737 C CA . HIS A 1 93 ? 7.218 -6.110 1.756 1.00 97.12 93 HIS A CA 1
ATOM 738 C C . HIS A 1 93 ? 6.398 -7.395 1.878 1.00 97.12 93 HIS A C 1
ATOM 740 O O . HIS A 1 93 ? 5.738 -7.582 2.897 1.00 97.12 93 HIS A O 1
ATOM 746 N N . HIS A 1 94 ? 6.576 -8.384 0.992 1.00 98.44 94 HIS A N 1
ATOM 747 C CA . HIS A 1 94 ? 5.750 -9.605 1.027 1.00 98.44 94 HIS A CA 1
ATOM 748 C C . HIS A 1 94 ? 5.884 -10.370 2.355 1.00 98.44 94 HIS A C 1
ATOM 750 O O . HIS A 1 94 ? 4.905 -10.880 2.908 1.00 98.44 94 HIS A O 1
ATOM 756 N N . ILE A 1 95 ? 7.099 -10.462 2.911 1.00 97.88 95 ILE A N 1
ATOM 757 C CA . ILE A 1 95 ? 7.329 -11.105 4.216 1.00 97.88 95 ILE A CA 1
ATOM 758 C C . ILE A 1 95 ? 6.675 -10.301 5.346 1.00 97.88 95 ILE A C 1
ATOM 760 O O . ILE A 1 95 ? 6.055 -10.887 6.244 1.00 97.88 95 ILE A O 1
ATOM 764 N N . THR A 1 96 ? 6.829 -8.977 5.324 1.00 97.88 96 THR A N 1
ATOM 765 C CA . THR A 1 96 ? 6.305 -8.078 6.359 1.00 97.88 96 THR A CA 1
ATOM 766 C C . THR A 1 96 ? 4.783 -8.063 6.343 1.00 97.88 96 THR A C 1
ATOM 768 O O . THR A 1 96 ? 4.159 -8.303 7.377 1.00 97.88 96 THR A O 1
ATOM 771 N N . GLU A 1 97 ? 4.181 -7.899 5.173 1.00 98.56 97 GLU A N 1
ATOM 772 C CA . GLU A 1 97 ? 2.737 -7.869 4.968 1.00 98.56 97 GLU A CA 1
ATOM 773 C C . GLU A 1 97 ? 2.105 -9.209 5.331 1.00 98.56 97 GLU A C 1
ATOM 775 O O . GLU A 1 97 ? 1.130 -9.230 6.074 1.00 98.56 97 GLU A O 1
ATOM 780 N N . ARG A 1 98 ? 2.692 -10.355 4.948 1.00 98.62 98 ARG A N 1
ATOM 781 C CA . ARG A 1 98 ? 2.197 -11.671 5.407 1.00 98.62 98 ARG A CA 1
ATOM 782 C C . ARG A 1 98 ? 2.202 -11.790 6.930 1.00 98.62 98 ARG A C 1
ATOM 784 O O . ARG A 1 98 ? 1.283 -12.375 7.502 1.00 98.62 98 ARG A O 1
ATOM 791 N N . LYS A 1 99 ? 3.223 -11.263 7.611 1.00 98.56 99 LYS A N 1
ATOM 792 C CA . LYS A 1 99 ? 3.278 -11.269 9.080 1.00 98.56 99 LYS A CA 1
ATOM 793 C C . LYS A 1 99 ? 2.192 -10.370 9.677 1.00 98.56 99 LYS A C 1
ATOM 795 O O . LYS A 1 99 ? 1.474 -10.823 10.566 1.00 98.56 99 LYS A O 1
ATOM 800 N N . LEU A 1 100 ? 2.084 -9.133 9.197 1.00 98.62 100 LEU A N 1
ATOM 801 C CA . LEU A 1 100 ? 1.106 -8.157 9.676 1.00 98.62 100 LEU A CA 1
ATOM 802 C C . LEU A 1 100 ? -0.327 -8.612 9.389 1.00 98.62 100 LEU A C 1
ATOM 804 O O . LEU A 1 100 ? -1.176 -8.469 10.261 1.00 98.62 100 LEU A O 1
ATOM 808 N N . MET A 1 101 ? -0.582 -9.244 8.238 1.00 98.56 101 MET A N 1
ATOM 809 C CA . MET A 1 101 ? -1.892 -9.801 7.901 1.00 98.56 101 MET A CA 1
ATOM 810 C C . MET A 1 101 ? -2.326 -10.882 8.901 1.00 98.56 101 MET A C 1
ATOM 812 O O . MET A 1 101 ? -3.419 -10.811 9.463 1.00 98.56 101 MET A O 1
ATOM 816 N N . ASN A 1 102 ? -1.442 -11.839 9.199 1.00 98.19 102 ASN A N 1
ATOM 817 C CA . ASN A 1 102 ? -1.733 -12.889 10.182 1.00 98.19 102 ASN A CA 1
ATOM 818 C C . ASN A 1 102 ? -1.975 -12.312 11.590 1.00 98.19 102 ASN A C 1
ATOM 820 O O . ASN A 1 102 ? -2.795 -12.822 12.355 1.00 98.19 102 ASN A O 1
ATOM 824 N N . GLU A 1 103 ? -1.234 -11.266 11.965 1.00 98.44 103 GLU A N 1
ATOM 825 C CA . GLU A 1 103 ? -1.402 -10.607 13.260 1.00 98.44 103 GLU A CA 1
ATOM 826 C C . GLU A 1 103 ? -2.715 -9.813 13.325 1.00 98.44 103 GLU A C 1
ATOM 828 O O . GLU A 1 103 ? -3.469 -9.959 14.290 1.00 98.44 103 GLU A O 1
ATOM 833 N N . ALA A 1 104 ? -3.029 -9.033 12.288 1.00 98.25 104 ALA A N 1
ATOM 834 C CA . ALA A 1 104 ? -4.276 -8.289 12.180 1.00 98.25 104 ALA A CA 1
ATOM 835 C C . ALA A 1 104 ? -5.494 -9.222 12.213 1.00 98.25 104 ALA A C 1
ATOM 837 O O . ALA A 1 104 ? -6.410 -8.959 12.988 1.00 98.25 104 ALA A O 1
ATOM 838 N N . GLU A 1 105 ? -5.482 -10.340 11.475 1.00 97.25 105 GLU A N 1
ATOM 839 C CA . GLU A 1 105 ? -6.546 -11.359 11.511 1.00 97.25 105 GLU A CA 1
ATOM 840 C C . GLU A 1 105 ? -6.774 -11.870 12.944 1.00 97.25 105 GLU A C 1
ATOM 842 O O . GLU A 1 105 ? -7.884 -11.783 13.480 1.00 97.25 105 GLU A O 1
ATOM 847 N N . ALA A 1 106 ? -5.706 -12.319 13.614 1.00 97.31 106 ALA A N 1
ATOM 848 C CA . ALA A 1 106 ? -5.796 -12.890 14.957 1.00 97.31 106 ALA A CA 1
ATOM 849 C C . ALA A 1 106 ? -6.368 -11.906 15.995 1.00 97.31 106 ALA A C 1
ATOM 851 O O . ALA A 1 106 ? -7.112 -12.295 16.905 1.00 97.31 106 ALA A O 1
ATOM 852 N N . TYR A 1 107 ? -6.015 -10.624 15.887 1.00 97.88 107 TYR A N 1
ATOM 853 C CA . TYR A 1 107 ? -6.520 -9.589 16.783 1.00 97.88 107 TYR A CA 1
ATOM 854 C C . TYR A 1 107 ? -7.930 -9.121 16.411 1.00 97.88 107 TYR A C 1
ATOM 856 O O . TYR A 1 107 ? -8.741 -8.906 17.319 1.00 97.88 107 TYR A O 1
ATOM 864 N N . LEU A 1 108 ? -8.254 -9.044 15.119 1.00 97.75 108 LEU A N 1
ATOM 865 C CA . LEU A 1 108 ? -9.576 -8.672 14.627 1.00 97.75 108 LEU A CA 1
ATOM 866 C C . LEU A 1 108 ? -10.642 -9.679 15.078 1.00 97.75 108 LEU A C 1
ATOM 868 O O . LEU A 1 108 ? -11.676 -9.278 15.618 1.00 97.75 108 LEU A O 1
ATOM 872 N N . ASP A 1 109 ? -10.344 -10.977 14.984 1.00 97.00 109 ASP A N 1
ATOM 873 C CA . ASP A 1 109 ? -11.183 -12.056 15.521 1.00 97.00 109 ASP A CA 1
ATOM 874 C C . ASP A 1 109 ? -11.438 -11.885 17.023 1.00 97.00 109 ASP A C 1
ATOM 876 O O . ASP A 1 109 ? -12.566 -11.999 17.520 1.00 97.00 109 ASP A O 1
ATOM 880 N N . LYS A 1 110 ? -10.380 -11.566 17.773 1.00 97.12 110 LYS A N 1
ATOM 881 C CA . LYS A 1 110 ? -10.456 -11.390 19.222 1.00 97.12 110 LYS A CA 1
ATOM 882 C C . LYS A 1 110 ? -11.337 -10.202 19.601 1.00 97.12 110 LYS A C 1
ATOM 884 O O . LYS A 1 110 ? -12.173 -10.331 20.502 1.00 97.12 110 LYS A O 1
ATOM 889 N N . ILE A 1 111 ? -11.150 -9.047 18.960 1.00 97.94 111 ILE A N 1
ATOM 890 C CA . ILE A 1 111 ? -11.925 -7.848 19.299 1.00 97.94 111 ILE A CA 1
ATOM 891 C C . ILE A 1 111 ? -13.373 -7.990 18.848 1.00 97.94 111 ILE A C 1
ATOM 893 O O . ILE A 1 111 ? -14.255 -7.558 19.588 1.00 97.94 111 ILE A O 1
ATOM 897 N N . LEU A 1 112 ? -13.636 -8.675 17.727 1.00 97.69 112 LEU A N 1
ATOM 898 C CA . LEU A 1 112 ? -14.989 -8.987 17.279 1.00 97.69 112 LEU A CA 1
ATOM 899 C C . LEU A 1 112 ? -15.751 -9.753 18.360 1.00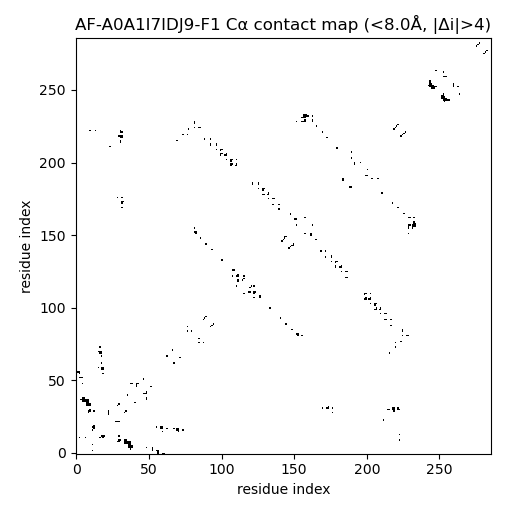 97.69 112 LEU A C 1
ATOM 901 O O . LEU A 1 112 ? -16.839 -9.332 18.734 1.00 97.69 112 LEU A O 1
ATOM 905 N N . VAL A 1 113 ? -15.171 -10.821 18.917 1.00 97.06 113 VAL A N 1
ATOM 906 C CA . VAL A 1 113 ? -15.827 -11.631 19.959 1.00 97.06 113 VAL A CA 1
ATOM 907 C C . VAL A 1 113 ? -16.047 -10.839 21.250 1.00 97.06 113 VAL A C 1
ATOM 909 O O . VAL A 1 113 ? -17.140 -10.873 21.816 1.00 97.06 113 VAL A O 1
ATOM 912 N N . VAL A 1 114 ? -15.024 -10.130 21.734 1.00 97.12 114 VAL A N 1
ATOM 913 C CA . VAL A 1 114 ? -15.083 -9.429 23.030 1.00 97.12 114 VAL A CA 1
ATOM 914 C C . VAL A 1 114 ? -16.015 -8.219 22.979 1.00 97.12 114 VAL A C 1
ATOM 916 O O . VAL A 1 114 ? -16.779 -7.990 23.916 1.00 97.12 114 VAL A O 1
ATOM 919 N N . HIS A 1 115 ? -15.963 -7.449 21.894 1.00 97.62 115 HIS A N 1
ATOM 920 C CA . HIS A 1 115 ? -16.688 -6.189 21.764 1.00 97.62 115 HIS A CA 1
ATOM 921 C C . HIS A 1 115 ? -17.998 -6.314 20.971 1.00 97.62 115 HIS A C 1
ATOM 923 O O . HIS A 1 115 ? -18.700 -5.312 20.836 1.00 97.62 115 HIS A O 1
ATOM 929 N N . TYR A 1 116 ? -18.390 -7.514 20.516 1.00 97.62 116 TYR A N 1
ATOM 930 C CA . TYR A 1 116 ? -19.637 -7.739 19.765 1.00 97.62 116 TYR A CA 1
ATOM 931 C C . TYR A 1 116 ? -20.878 -7.055 20.368 1.00 97.62 116 TYR A C 1
ATOM 933 O O . TYR A 1 116 ? -21.620 -6.424 19.614 1.00 97.62 116 TYR A O 1
ATOM 941 N N . PRO A 1 117 ? -21.124 -7.106 21.699 1.00 97.62 117 PRO A N 1
ATOM 942 C CA . PRO A 1 117 ? -22.331 -6.510 22.277 1.00 97.62 117 PRO A CA 1
ATOM 943 C C . PRO A 1 117 ? -22.452 -4.992 22.077 1.00 97.62 117 PRO A C 1
ATOM 945 O O . PRO A 1 117 ? -23.565 -4.471 22.108 1.00 97.62 117 PRO A O 1
ATOM 948 N N . HIS A 1 118 ? -21.330 -4.290 21.892 1.00 96.31 118 HIS A N 1
ATOM 949 C CA . HIS A 1 118 ? -21.282 -2.830 21.773 1.00 96.31 118 HIS A CA 1
ATOM 950 C C . HIS A 1 118 ? -20.865 -2.350 20.375 1.00 96.31 118 HIS A C 1
ATOM 952 O O . HIS A 1 118 ? -21.317 -1.294 19.945 1.00 96.31 118 HIS A O 1
ATOM 958 N N . HIS A 1 119 ? -20.065 -3.142 19.652 1.00 97.69 119 HIS A N 1
ATOM 959 C CA . HIS A 1 119 ? -19.442 -2.772 18.372 1.00 97.69 119 HIS A CA 1
ATOM 960 C C . HIS A 1 119 ? -19.651 -3.812 17.262 1.00 97.69 119 HIS A C 1
ATOM 962 O O . HIS A 1 119 ? -18.968 -3.772 16.242 1.00 97.69 119 HIS A O 1
ATOM 968 N N . GLY A 1 120 ? -20.580 -4.758 17.434 1.00 97.62 120 GLY A N 1
ATOM 969 C CA . GLY A 1 120 ? -20.753 -5.897 16.526 1.00 97.62 120 GLY A CA 1
ATOM 970 C C . GLY A 1 120 ? -21.007 -5.517 15.065 1.00 97.62 120 GLY A C 1
ATOM 971 O O . GLY A 1 120 ? -20.443 -6.152 14.180 1.00 97.62 120 GLY A O 1
ATOM 972 N N . GLU A 1 121 ? -21.791 -4.469 14.788 1.00 98.00 121 GLU A N 1
ATOM 973 C CA . GLU A 1 121 ? -22.037 -4.010 13.410 1.00 98.00 121 GLU A CA 1
ATOM 974 C C . GLU A 1 121 ? -20.750 -3.511 12.737 1.00 98.00 121 GLU A C 1
ATOM 976 O O . GLU A 1 121 ? -20.402 -3.970 11.647 1.00 98.00 121 GLU A O 1
ATOM 981 N N . LEU A 1 122 ? -20.027 -2.611 13.412 1.00 98.19 122 LEU A N 1
ATOM 982 C CA . LEU A 1 122 ? -18.754 -2.065 12.946 1.00 98.19 122 LEU A CA 1
ATOM 983 C C . LEU A 1 122 ? -17.742 -3.188 12.705 1.00 98.19 122 LEU A C 1
ATOM 985 O O . LEU A 1 122 ? -17.199 -3.308 11.609 1.00 98.19 122 LEU A O 1
ATOM 989 N N . LEU A 1 123 ? -17.525 -4.033 13.714 1.00 98.38 123 LEU A N 1
ATOM 990 C CA . LEU A 1 123 ? -16.497 -5.069 13.678 1.00 98.38 123 LEU A CA 1
ATOM 991 C C . LEU A 1 123 ? -16.823 -6.180 12.676 1.00 98.38 123 LEU A C 1
ATOM 993 O O . LEU A 1 123 ? -15.912 -6.694 12.042 1.00 98.38 123 LEU A O 1
ATOM 997 N N . THR A 1 124 ? -18.101 -6.514 12.466 1.00 98.38 124 THR A N 1
ATOM 998 C CA . THR A 1 124 ? -18.493 -7.488 11.430 1.00 98.38 124 THR A CA 1
ATOM 999 C C . THR A 1 124 ? -18.192 -6.949 10.031 1.00 98.38 124 THR A C 1
ATOM 1001 O O . THR A 1 124 ? -17.676 -7.674 9.183 1.00 98.38 124 THR A O 1
ATOM 1004 N N . ARG A 1 125 ? -18.489 -5.668 9.776 1.00 98.69 125 ARG A N 1
ATOM 1005 C CA . ARG A 1 125 ? -18.189 -5.028 8.486 1.00 98.69 125 ARG A CA 1
ATOM 1006 C C . ARG A 1 125 ? -16.686 -4.885 8.261 1.00 98.69 125 ARG A C 1
ATOM 1008 O O . ARG A 1 125 ? -16.226 -5.130 7.151 1.00 98.69 125 ARG A O 1
ATOM 1015 N N . LEU A 1 126 ? -15.945 -4.523 9.308 1.00 98.62 126 LEU A N 1
ATOM 1016 C CA . LEU A 1 126 ? -14.489 -4.417 9.274 1.00 98.62 126 LEU A CA 1
ATOM 1017 C C . LEU A 1 126 ? -13.856 -5.771 8.955 1.00 98.62 126 LEU A C 1
ATOM 1019 O O . LEU A 1 126 ? -13.037 -5.853 8.047 1.00 98.62 126 LEU A O 1
ATOM 1023 N N . HIS A 1 127 ? -14.300 -6.829 9.641 1.00 98.00 127 HIS A N 1
ATOM 1024 C CA . HIS A 1 127 ? -13.873 -8.205 9.390 1.00 98.00 127 HIS A CA 1
ATOM 1025 C C . HIS A 1 127 ? -14.115 -8.616 7.940 1.00 98.00 127 HIS A C 1
ATOM 1027 O O . HIS A 1 127 ? -13.192 -9.060 7.271 1.00 98.00 127 HIS A O 1
ATOM 1033 N N . HIS A 1 128 ? -15.312 -8.364 7.406 1.00 98.31 128 HIS A N 1
ATOM 1034 C CA . HIS A 1 128 ? -15.626 -8.699 6.018 1.00 98.31 128 HIS A CA 1
ATOM 1035 C C . HIS A 1 128 ? -14.714 -7.994 5.004 1.00 98.31 128 HIS A C 1
ATOM 1037 O O . HIS A 1 128 ? -14.165 -8.651 4.123 1.00 98.31 128 HIS A O 1
ATOM 1043 N N . LEU A 1 129 ? -14.532 -6.675 5.135 1.00 98.69 129 LEU A N 1
ATOM 1044 C CA . LEU A 1 129 ? -13.659 -5.910 4.238 1.00 98.69 129 LEU A CA 1
ATOM 1045 C C . LEU A 1 129 ? -12.204 -6.374 4.333 1.00 98.69 129 LEU A C 1
ATOM 1047 O O . LEU A 1 129 ? -11.535 -6.509 3.314 1.00 98.69 129 LEU A O 1
ATOM 1051 N N . TYR A 1 130 ? -11.733 -6.631 5.552 1.00 98.56 130 TYR A N 1
ATOM 1052 C CA . TYR A 1 130 ? -10.369 -7.074 5.787 1.00 98.56 130 TYR A CA 1
ATOM 1053 C C . TYR A 1 130 ? -10.113 -8.480 5.223 1.00 98.56 130 TYR A C 1
ATOM 1055 O O . TYR A 1 130 ? -9.111 -8.682 4.551 1.00 98.56 130 TYR A O 1
ATOM 1063 N N . MET A 1 131 ? -11.043 -9.425 5.396 1.00 98.06 131 MET A N 1
ATOM 1064 C CA . MET A 1 131 ? -10.925 -10.770 4.814 1.00 98.06 131 MET A CA 1
ATOM 1065 C C . MET A 1 131 ? -10.930 -10.757 3.281 1.00 98.06 131 MET A C 1
ATOM 1067 O O . MET A 1 131 ? -10.260 -11.581 2.6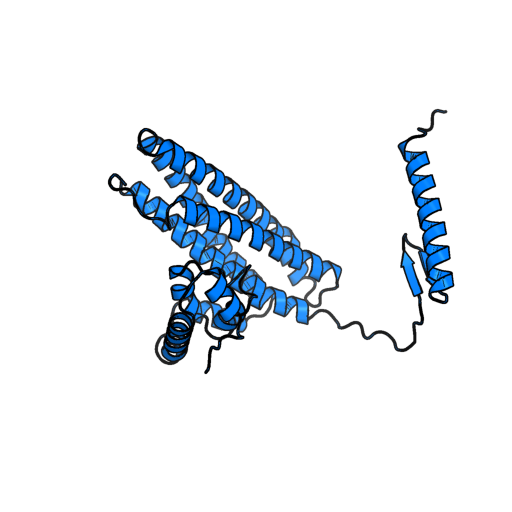66 1.00 98.06 131 MET A O 1
ATOM 1071 N N . MET A 1 132 ? -11.674 -9.836 2.656 1.00 98.56 132 MET A N 1
ATOM 1072 C CA . MET A 1 132 ? -11.603 -9.638 1.204 1.00 98.56 132 MET A CA 1
ATOM 1073 C C . MET A 1 132 ? -10.219 -9.139 0.786 1.00 98.56 132 MET A C 1
ATOM 1075 O O . MET A 1 132 ? -9.606 -9.737 -0.089 1.00 98.56 132 MET A O 1
ATOM 1079 N N . LEU A 1 133 ? -9.707 -8.098 1.454 1.00 98.56 133 LEU A N 1
ATOM 1080 C CA . LEU A 1 133 ? -8.376 -7.554 1.176 1.00 98.56 133 LEU A CA 1
ATOM 1081 C C . LEU A 1 133 ? -7.291 -8.621 1.344 1.00 98.56 133 LEU A C 1
ATOM 1083 O O . LEU A 1 133 ? -6.421 -8.762 0.496 1.00 98.56 133 LEU A O 1
ATOM 1087 N N . GLU A 1 134 ? -7.348 -9.386 2.430 1.00 98.31 134 GLU A N 1
ATOM 1088 C CA . GLU A 1 134 ? -6.370 -10.428 2.711 1.00 98.31 134 GLU A CA 1
ATOM 1089 C C . GLU A 1 134 ? -6.413 -11.561 1.675 1.00 98.31 134 GLU A C 1
ATOM 1091 O O . GLU A 1 134 ? -5.365 -12.078 1.284 1.00 98.31 134 GLU A O 1
ATOM 1096 N N . ALA A 1 135 ? -7.606 -11.963 1.226 1.00 98.38 135 ALA A N 1
ATOM 1097 C CA . ALA A 1 135 ? -7.745 -12.959 0.169 1.00 98.38 135 ALA A CA 1
ATOM 1098 C C . ALA A 1 135 ? -7.129 -12.463 -1.148 1.00 98.38 135 ALA A C 1
ATOM 1100 O O . ALA A 1 135 ? -6.330 -13.189 -1.743 1.00 98.38 135 ALA A O 1
ATOM 1101 N N . ASP A 1 136 ? -7.440 -11.223 -1.537 1.00 98.25 136 ASP A N 1
ATOM 1102 C CA . ASP A 1 136 ? -6.920 -10.594 -2.751 1.00 98.25 136 ASP A CA 1
ATOM 1103 C C . ASP A 1 136 ? -5.385 -10.468 -2.689 1.00 98.25 136 ASP A C 1
ATOM 1105 O O . ASP A 1 136 ? -4.700 -10.899 -3.611 1.00 98.25 136 ASP A O 1
ATOM 1109 N N . LEU A 1 137 ? -4.816 -9.995 -1.571 1.00 98.38 137 LEU A N 1
ATOM 1110 C CA . LEU A 1 137 ? -3.358 -9.897 -1.382 1.00 98.38 137 LEU A CA 1
ATOM 1111 C C . LEU A 1 137 ? -2.664 -11.268 -1.408 1.00 98.38 137 LEU A C 1
ATOM 1113 O O . LEU A 1 137 ? -1.578 -11.415 -1.966 1.00 98.38 137 LEU A O 1
ATOM 1117 N N . LYS A 1 138 ? -3.274 -12.307 -0.820 1.00 98.31 138 LYS A N 1
ATOM 1118 C CA . LYS A 1 138 ? -2.713 -13.670 -0.845 1.00 98.31 138 LYS A CA 1
ATOM 1119 C C . LYS A 1 138 ? -2.656 -14.235 -2.265 1.00 98.31 138 LYS A C 1
ATOM 1121 O O . LYS A 1 138 ? -1.669 -14.900 -2.592 1.00 98.31 138 LYS A O 1
ATOM 1126 N N . GLU A 1 139 ? -3.697 -14.015 -3.067 1.00 98.25 139 GLU A N 1
ATOM 1127 C CA . GLU A 1 139 ? -3.718 -14.388 -4.486 1.00 98.25 139 GLU A CA 1
ATOM 1128 C C . GLU A 1 139 ? -2.680 -13.587 -5.274 1.00 98.25 139 GLU A C 1
ATOM 1130 O O . GLU A 1 139 ? -1.863 -14.179 -5.981 1.00 98.25 139 GLU A O 1
ATOM 1135 N N . HIS A 1 140 ? -2.666 -12.272 -5.073 1.00 98.19 140 HIS A N 1
ATOM 1136 C CA . HIS A 1 140 ? -1.766 -11.335 -5.726 1.00 98.19 140 HIS A CA 1
ATOM 1137 C C . HIS A 1 140 ? -0.291 -11.707 -5.519 1.00 98.19 140 HIS A C 1
ATOM 1139 O O . HIS A 1 140 ? 0.396 -12.037 -6.485 1.00 98.19 140 HIS A O 1
ATOM 1145 N N . PHE A 1 141 ? 0.167 -11.853 -4.269 1.00 98.31 141 PHE A N 1
ATOM 1146 C CA . PHE A 1 141 ? 1.554 -12.255 -3.998 1.00 98.31 141 PHE A CA 1
ATOM 1147 C C . PHE A 1 141 ? 1.896 -13.623 -4.598 1.00 98.31 141 PHE A C 1
ATOM 1149 O O . PHE A 1 141 ? 3.032 -13.875 -4.991 1.00 98.31 141 PHE A O 1
ATOM 1156 N N . ALA A 1 142 ? 0.936 -14.553 -4.659 1.00 98.19 142 ALA A N 1
ATOM 1157 C CA . ALA A 1 142 ? 1.174 -15.842 -5.302 1.00 98.19 142 ALA A CA 1
ATOM 1158 C C . ALA A 1 142 ? 1.343 -15.691 -6.823 1.00 98.19 142 ALA A C 1
ATOM 1160 O O . ALA A 1 142 ? 2.203 -16.362 -7.397 1.00 98.19 142 ALA A O 1
ATOM 1161 N N . LYS A 1 143 ? 0.552 -14.826 -7.468 1.00 98.25 143 LYS A N 1
ATOM 1162 C CA . LYS A 1 143 ? 0.663 -14.500 -8.896 1.00 98.25 143 LYS A CA 1
ATOM 1163 C C . LYS A 1 143 ? 2.020 -13.864 -9.198 1.00 98.25 143 LYS A C 1
ATOM 1165 O O . LYS A 1 143 ? 2.701 -14.302 -10.124 1.00 98.25 143 LYS A O 1
ATOM 1170 N N . GLU A 1 144 ? 2.454 -12.916 -8.381 1.00 98.44 144 GLU A N 1
ATOM 1171 C CA . GLU A 1 144 ? 3.755 -12.261 -8.517 1.00 98.44 144 GLU A CA 1
ATOM 1172 C C . GLU A 1 144 ? 4.918 -13.234 -8.339 1.00 98.44 144 GLU A C 1
ATOM 1174 O O . GLU A 1 144 ? 5.655 -13.503 -9.288 1.00 98.44 144 GLU A O 1
ATOM 1179 N N . GLU A 1 145 ? 5.030 -13.853 -7.161 1.00 98.56 145 GLU A N 1
ATOM 1180 C CA . GLU A 1 145 ? 6.167 -14.700 -6.780 1.00 98.56 145 GLU A CA 1
ATOM 1181 C C . GLU A 1 145 ? 6.293 -15.958 -7.657 1.00 98.56 145 GLU A C 1
ATOM 1183 O O . GLU A 1 145 ? 7.384 -16.509 -7.834 1.00 98.56 145 GLU A O 1
ATOM 1188 N N . ARG A 1 146 ? 5.170 -16.487 -8.171 1.00 98.00 146 ARG A N 1
ATOM 1189 C CA . ARG A 1 146 ? 5.150 -17.773 -8.893 1.00 98.00 146 ARG A CA 1
ATOM 1190 C C . ARG A 1 146 ? 5.022 -17.653 -10.396 1.00 98.00 146 ARG A C 1
ATOM 1192 O O . ARG A 1 146 ? 5.374 -18.621 -11.069 1.00 98.00 146 ARG A O 1
ATOM 1199 N N . LEU A 1 147 ? 4.526 -16.532 -10.912 1.00 97.62 147 LEU A N 1
ATOM 1200 C CA . LEU A 1 147 ? 4.290 -16.354 -12.343 1.00 97.62 147 LEU A CA 1
ATOM 1201 C C . LEU A 1 147 ? 4.993 -15.101 -12.859 1.00 97.62 147 LEU A C 1
ATOM 1203 O O . LEU A 1 147 ? 5.915 -15.224 -13.664 1.00 97.62 147 LEU A O 1
ATOM 1207 N N . ILE A 1 148 ? 4.600 -13.916 -12.389 1.00 98.19 148 ILE A N 1
ATOM 1208 C CA . ILE A 1 148 ? 5.002 -12.656 -13.027 1.00 98.19 148 ILE A CA 1
ATOM 1209 C C . ILE A 1 148 ? 6.475 -12.326 -12.776 1.00 98.19 148 ILE A C 1
ATOM 1211 O O . ILE A 1 148 ? 7.217 -12.113 -13.733 1.00 98.19 148 ILE A O 1
ATOM 1215 N N . PHE A 1 149 ? 6.953 -12.365 -11.532 1.00 98.50 149 PHE A N 1
ATOM 1216 C CA . PHE A 1 149 ? 8.350 -12.049 -11.227 1.00 98.50 149 PHE A CA 1
ATOM 1217 C C . PHE A 1 149 ? 9.334 -13.043 -11.862 1.00 98.50 149 PHE A C 1
ATOM 1219 O O . PHE A 1 149 ? 10.340 -12.601 -12.422 1.00 98.50 149 PHE A O 1
ATOM 1226 N N . PRO A 1 150 ? 9.085 -14.371 -11.865 1.00 98.31 150 PRO A N 1
ATOM 1227 C CA . PRO A 1 150 ? 9.878 -15.301 -12.668 1.00 98.31 150 PRO A CA 1
ATOM 1228 C C . PRO A 1 150 ? 9.932 -14.930 -14.157 1.00 98.31 150 PRO A C 1
ATOM 1230 O O . PRO A 1 150 ? 11.025 -14.877 -14.721 1.00 98.31 150 PRO A O 1
ATOM 1233 N N . ILE A 1 151 ? 8.792 -14.596 -14.777 1.00 97.56 151 ILE A N 1
ATOM 1234 C CA . ILE A 1 151 ? 8.739 -14.171 -16.187 1.00 97.56 151 ILE A CA 1
ATOM 1235 C C . ILE A 1 151 ? 9.581 -12.910 -16.408 1.00 97.56 151 ILE A C 1
ATOM 1237 O O . ILE A 1 151 ? 10.365 -12.871 -17.359 1.00 97.56 151 ILE A O 1
ATOM 1241 N N . MET A 1 152 ? 9.479 -11.916 -15.521 1.00 98.00 152 MET A N 1
ATOM 1242 C CA . MET A 1 152 ? 10.261 -10.677 -15.597 1.00 98.00 152 MET A CA 1
ATOM 1243 C C . MET A 1 152 ? 11.771 -10.929 -15.501 1.00 98.00 152 MET A C 1
ATOM 1245 O O . MET A 1 152 ? 12.552 -10.300 -16.218 1.00 98.00 152 MET A O 1
ATOM 1249 N N . ARG A 1 153 ? 12.197 -11.870 -14.647 1.00 97.06 153 ARG A N 1
ATOM 1250 C CA . ARG A 1 153 ? 13.610 -12.266 -14.508 1.00 97.06 153 ARG A CA 1
ATOM 1251 C C . ARG A 1 153 ? 14.128 -12.999 -15.746 1.00 97.06 153 ARG A C 1
ATOM 12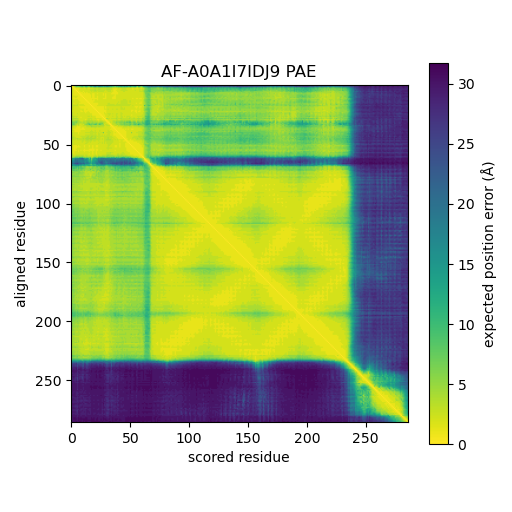53 O O . ARG A 1 153 ? 15.247 -12.741 -16.185 1.00 97.06 153 ARG A O 1
ATOM 1260 N N . GLU A 1 154 ? 13.333 -13.912 -16.299 1.00 97.25 154 GLU A N 1
ATOM 1261 C CA . GLU A 1 154 ? 13.697 -14.699 -17.485 1.00 97.25 154 GLU A CA 1
ATOM 1262 C C . GLU A 1 154 ? 13.693 -13.857 -18.769 1.00 97.25 154 GLU A C 1
ATOM 1264 O O . GLU A 1 154 ? 14.474 -14.126 -19.684 1.00 97.25 154 GLU A O 1
ATOM 1269 N N . ASN A 1 155 ? 12.863 -12.811 -18.816 1.00 96.31 155 ASN A N 1
ATOM 1270 C CA . ASN A 1 155 ? 12.665 -11.949 -19.978 1.00 96.31 155 ASN A CA 1
ATOM 1271 C C . ASN A 1 155 ? 12.961 -10.486 -19.611 1.00 96.31 155 ASN A C 1
ATOM 1273 O O . ASN A 1 155 ? 12.038 -9.677 -19.517 1.00 96.31 155 ASN A O 1
ATOM 1277 N N . PRO A 1 156 ? 14.241 -10.107 -19.419 1.00 93.81 156 PRO A N 1
ATOM 1278 C CA . PRO A 1 156 ? 14.622 -8.745 -19.028 1.00 93.81 156 PRO A CA 1
ATOM 1279 C C . PRO A 1 156 ? 14.329 -7.691 -20.108 1.00 93.81 156 PRO A C 1
ATOM 1281 O O . PRO A 1 156 ? 14.403 -6.498 -19.833 1.00 93.81 156 PRO A O 1
ATOM 1284 N N . THR A 1 157 ? 14.032 -8.131 -21.328 1.00 96.12 157 THR A N 1
ATOM 1285 C CA . THR A 1 157 ? 13.557 -7.329 -22.456 1.00 96.12 157 THR A CA 1
ATOM 1286 C C . THR A 1 157 ? 12.173 -7.875 -22.807 1.00 96.12 157 THR A C 1
ATOM 1288 O O . THR A 1 157 ? 12.111 -8.850 -23.560 1.00 96.12 157 THR A O 1
ATOM 1291 N N . PRO A 1 158 ? 11.093 -7.342 -22.205 1.00 96.12 158 PRO A N 1
ATOM 1292 C CA . PRO A 1 158 ? 9.764 -7.907 -22.384 1.00 96.12 158 PRO A CA 1
ATOM 1293 C C . PRO A 1 158 ? 9.223 -7.741 -23.800 1.00 96.12 158 PRO A C 1
ATOM 1295 O O . PRO A 1 158 ? 9.605 -6.814 -24.518 1.00 96.12 158 PRO A O 1
ATOM 1298 N N . ASP A 1 159 ? 8.278 -8.601 -24.165 1.00 95.81 159 ASP A N 1
ATOM 1299 C CA . ASP A 1 159 ? 7.343 -8.359 -25.262 1.00 95.81 159 ASP A CA 1
ATOM 1300 C C . ASP A 1 159 ? 6.039 -7.691 -24.777 1.00 95.81 159 ASP A C 1
ATOM 1302 O O . ASP A 1 159 ? 5.856 -7.380 -23.597 1.00 95.81 159 ASP A O 1
ATOM 1306 N N . PHE A 1 160 ? 5.125 -7.438 -25.714 1.00 94.75 160 PHE A N 1
ATOM 1307 C CA . PHE A 1 160 ? 3.856 -6.768 -25.435 1.00 94.75 160 PHE A CA 1
ATOM 1308 C C . PHE A 1 160 ? 2.961 -7.549 -24.462 1.00 94.75 160 PHE A C 1
ATOM 1310 O O . PHE A 1 160 ? 2.333 -6.944 -23.591 1.00 94.75 160 PHE A O 1
ATOM 1317 N N . ASP A 1 161 ? 2.912 -8.875 -24.584 1.00 95.00 161 ASP A N 1
ATOM 1318 C CA . ASP A 1 161 ? 2.049 -9.713 -23.751 1.00 95.00 161 ASP A CA 1
ATOM 1319 C C . ASP A 1 161 ? 2.577 -9.766 -22.313 1.00 95.00 161 ASP A C 1
ATOM 1321 O O . ASP A 1 161 ? 1.803 -9.673 -21.361 1.00 95.00 161 ASP A O 1
ATOM 1325 N N . GLN A 1 162 ? 3.900 -9.818 -22.145 1.00 96.25 162 GLN A N 1
ATOM 1326 C CA . GLN A 1 162 ? 4.559 -9.752 -20.840 1.00 96.25 162 GLN A CA 1
ATOM 1327 C C . GLN A 1 162 ? 4.344 -8.398 -20.157 1.00 96.25 162 GLN A C 1
ATOM 1329 O O . GLN A 1 162 ? 4.042 -8.360 -18.966 1.00 96.25 162 GLN A O 1
ATOM 1334 N N . VAL A 1 163 ? 4.431 -7.287 -20.900 1.00 95.88 163 VAL A N 1
ATOM 1335 C CA . VAL A 1 163 ? 4.087 -5.958 -20.364 1.00 95.88 163 VAL A CA 1
ATOM 1336 C C . VAL A 1 163 ? 2.626 -5.905 -19.919 1.00 95.88 163 VAL A C 1
ATOM 1338 O O . VAL A 1 163 ? 2.339 -5.387 -18.842 1.00 95.88 163 VAL A O 1
ATOM 1341 N N . ASN A 1 164 ? 1.694 -6.441 -20.711 1.00 94.88 164 ASN A N 1
ATOM 1342 C CA . ASN A 1 164 ? 0.280 -6.444 -20.333 1.00 94.88 164 ASN A CA 1
ATOM 1343 C C . ASN A 1 164 ? 0.016 -7.290 -19.086 1.00 94.88 164 ASN A C 1
ATOM 1345 O O . ASN A 1 164 ? -0.741 -6.856 -18.225 1.00 94.88 164 ASN A O 1
ATOM 1349 N N . ALA A 1 165 ? 0.676 -8.442 -18.947 1.00 94.81 165 ALA A N 1
ATOM 1350 C CA . ALA A 1 165 ? 0.545 -9.281 -17.760 1.00 94.81 165 ALA A CA 1
ATOM 1351 C C . ALA A 1 165 ? 1.005 -8.566 -16.474 1.00 94.81 165 ALA A C 1
ATOM 1353 O O . ALA A 1 165 ? 0.399 -8.755 -15.423 1.00 94.81 165 ALA A O 1
ATOM 1354 N N . VAL A 1 166 ? 2.043 -7.723 -16.553 1.00 95.94 166 VAL A N 1
ATOM 1355 C CA . VAL A 1 166 ? 2.475 -6.879 -15.424 1.00 95.94 166 VAL A CA 1
ATOM 1356 C C . VAL A 1 166 ? 1.464 -5.757 -15.164 1.00 95.94 166 VAL A C 1
ATOM 1358 O O . VAL A 1 166 ? 1.112 -5.515 -14.017 1.00 95.94 166 VAL A O 1
ATOM 1361 N N . LYS A 1 167 ? 0.910 -5.126 -16.205 1.00 93.62 167 LYS A N 1
ATOM 1362 C CA . LYS A 1 167 ? -0.122 -4.084 -16.042 1.00 93.62 167 LYS A CA 1
ATOM 1363 C C . LYS A 1 167 ? -1.405 -4.584 -15.380 1.00 93.62 167 LYS A C 1
ATOM 1365 O O . LYS A 1 167 ? -2.066 -3.813 -14.695 1.00 93.62 167 LYS A O 1
ATOM 1370 N N . GLU A 1 168 ? -1.758 -5.858 -15.543 1.00 94.38 168 GLU A N 1
ATOM 1371 C CA . GLU A 1 168 ? -2.887 -6.448 -14.810 1.00 94.38 168 GLU A CA 1
ATOM 1372 C C . GLU A 1 168 ? -2.696 -6.380 -13.284 1.00 94.38 168 GLU A C 1
ATOM 1374 O O . GLU A 1 168 ? -3.682 -6.265 -12.557 1.00 94.38 168 GLU A O 1
ATOM 1379 N N . LEU A 1 169 ? -1.451 -6.408 -12.787 1.00 95.94 169 LEU A N 1
ATOM 1380 C CA . LEU A 1 169 ? -1.158 -6.245 -11.358 1.00 95.94 169 LEU A CA 1
ATOM 1381 C C . LEU A 1 169 ? -1.543 -4.843 -10.862 1.00 95.94 169 LEU A C 1
ATOM 1383 O O . LEU A 1 169 ? -2.102 -4.707 -9.779 1.00 95.94 169 LEU A O 1
ATOM 1387 N N . GLU A 1 170 ? -1.369 -3.803 -11.683 1.00 92.88 170 GLU A N 1
ATOM 1388 C CA . GLU A 1 170 ? -1.752 -2.424 -11.336 1.00 92.88 170 GLU A CA 1
ATOM 1389 C C . GLU A 1 170 ? -3.278 -2.279 -11.122 1.00 92.88 170 GLU A C 1
ATOM 1391 O O . GLU A 1 170 ? -3.745 -1.491 -10.286 1.00 92.88 170 GLU A O 1
ATOM 1396 N N . GLU A 1 171 ? -4.086 -3.074 -11.833 1.00 91.00 171 GLU A N 1
ATOM 1397 C CA . GLU A 1 171 ? -5.533 -3.143 -11.602 1.00 91.00 171 GLU A CA 1
ATOM 1398 C C . GLU A 1 171 ? -5.872 -3.834 -10.271 1.00 91.00 171 GLU A C 1
ATOM 1400 O O . GLU A 1 171 ? -6.822 -3.443 -9.586 1.00 91.00 171 GLU A O 1
ATOM 1405 N N . GLU A 1 172 ? -5.110 -4.863 -9.894 1.00 95.38 172 GLU A N 1
ATOM 1406 C CA . GLU A 1 172 ? -5.232 -5.546 -8.602 1.00 95.38 172 GLU A CA 1
ATOM 1407 C C . GLU A 1 172 ? -4.835 -4.607 -7.446 1.00 95.38 172 GLU A C 1
ATOM 1409 O O . GLU A 1 172 ? -5.581 -4.499 -6.468 1.00 95.38 172 GLU A O 1
ATOM 1414 N N . HIS A 1 173 ? -3.771 -3.814 -7.612 1.00 96.00 173 HIS A N 1
ATOM 1415 C CA . HIS A 1 173 ? -3.368 -2.760 -6.670 1.00 96.00 173 HIS A CA 1
ATOM 1416 C C . HIS A 1 173 ? -4.488 -1.751 -6.429 1.00 96.00 173 HIS A C 1
ATOM 1418 O O . HIS A 1 173 ? -4.815 -1.421 -5.287 1.00 96.00 173 HIS A O 1
ATOM 1424 N N . SER A 1 174 ? -5.141 -1.309 -7.506 1.00 91.88 174 SER A N 1
ATOM 1425 C CA . SER A 1 174 ? -6.252 -0.361 -7.419 1.00 91.88 174 SER A CA 1
ATOM 1426 C C . SER A 1 174 ? -7.418 -0.920 -6.590 1.00 91.88 174 SER A C 1
ATOM 1428 O O . SER A 1 174 ? -7.979 -0.215 -5.747 1.00 91.88 174 SER A O 1
ATOM 1430 N N . LYS A 1 175 ? -7.751 -2.209 -6.757 1.00 94.00 175 LYS A N 1
ATOM 1431 C CA . LYS A 1 175 ? -8.793 -2.886 -5.962 1.00 94.00 175 LYS A CA 1
ATOM 1432 C C . LYS A 1 175 ? -8.412 -2.983 -4.482 1.00 94.00 175 LYS A C 1
ATOM 1434 O O . LYS A 1 175 ? -9.255 -2.702 -3.624 1.00 94.00 175 LYS A O 1
ATOM 1439 N N . ALA A 1 176 ? -7.159 -3.328 -4.180 1.00 96.00 176 ALA A N 1
ATOM 1440 C CA . ALA A 1 176 ? -6.652 -3.369 -2.810 1.00 96.00 176 ALA A CA 1
ATOM 1441 C C . ALA A 1 176 ? -6.714 -1.980 -2.148 1.00 96.00 176 ALA A C 1
ATOM 1443 O O . ALA A 1 176 ? -7.240 -1.837 -1.039 1.00 96.00 176 ALA A O 1
ATOM 1444 N N . GLY A 1 177 ? -6.286 -0.934 -2.862 1.00 93.44 177 GLY A N 1
ATOM 1445 C CA . GLY A 1 177 ? -6.380 0.456 -2.414 1.00 93.44 177 GLY A CA 1
ATOM 1446 C C . GLY A 1 177 ? -7.816 0.889 -2.099 1.00 93.44 177 GLY A C 1
ATOM 1447 O O . GLY A 1 177 ? -8.065 1.53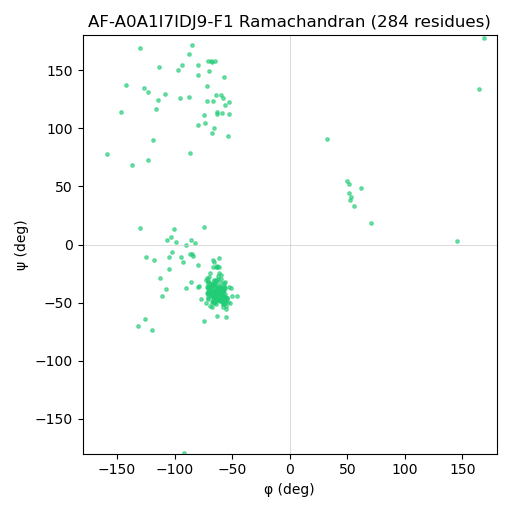7 -1.080 1.00 93.44 177 GLY A O 1
ATOM 1448 N N . ASP A 1 178 ? -8.792 0.486 -2.914 1.00 93.75 178 ASP A N 1
ATOM 1449 C CA . ASP A 1 178 ? -10.208 0.778 -2.668 1.00 93.75 178 ASP A CA 1
ATOM 1450 C C . ASP A 1 178 ? -10.775 0.065 -1.432 1.00 93.75 178 ASP A C 1
ATOM 1452 O O . ASP A 1 178 ? -11.616 0.627 -0.720 1.00 93.75 178 ASP A O 1
ATOM 1456 N N . LEU A 1 179 ? -10.332 -1.162 -1.146 1.00 97.12 179 LEU A N 1
ATOM 1457 C CA . LEU A 1 179 ? -10.692 -1.866 0.089 1.00 97.12 179 LEU A CA 1
ATOM 1458 C C . LEU A 1 179 ? -10.094 -1.172 1.316 1.00 97.12 179 LEU A C 1
ATOM 1460 O O . LEU A 1 179 ? -10.814 -0.948 2.293 1.00 97.12 179 LEU A O 1
ATOM 1464 N N . ILE A 1 180 ? -8.827 -0.757 1.246 1.00 96.62 180 ILE A N 1
ATOM 1465 C CA . ILE A 1 180 ? -8.157 -0.015 2.321 1.00 96.62 180 ILE A CA 1
ATOM 1466 C C . ILE A 1 180 ? -8.885 1.304 2.614 1.00 96.62 180 ILE A C 1
ATOM 1468 O O . ILE A 1 180 ? -9.182 1.587 3.777 1.00 96.62 180 ILE A O 1
ATOM 1472 N N . LYS A 1 181 ? -9.265 2.073 1.584 1.00 93.44 181 LYS A N 1
ATOM 1473 C CA . LYS A 1 181 ? -10.045 3.316 1.749 1.00 93.44 181 LYS A CA 1
ATOM 1474 C C . LYS A 1 181 ? -11.366 3.061 2.476 1.00 93.44 181 LYS A C 1
ATOM 1476 O O . LYS A 1 181 ? -11.684 3.756 3.438 1.00 93.44 181 LYS A O 1
ATOM 1481 N N . LYS A 1 182 ? -12.112 2.022 2.081 1.00 97.25 182 LYS A N 1
ATOM 1482 C CA . LYS A 1 182 ? -13.371 1.640 2.752 1.00 97.25 182 LYS A CA 1
ATOM 1483 C C . LYS A 1 182 ? -13.153 1.263 4.215 1.00 97.25 182 LYS A C 1
ATOM 1485 O O . LYS A 1 182 ? -14.001 1.574 5.050 1.00 97.25 182 LYS A O 1
ATOM 1490 N N . ILE A 1 183 ? -12.047 0.588 4.530 1.00 98.25 183 ILE A N 1
ATOM 1491 C CA . ILE A 1 183 ? -11.684 0.244 5.908 1.00 98.25 183 ILE A CA 1
ATOM 1492 C C . ILE A 1 183 ? -11.382 1.512 6.709 1.00 98.25 183 ILE A C 1
ATOM 1494 O O . ILE A 1 183 ? -11.964 1.691 7.775 1.00 98.25 183 ILE A O 1
ATOM 1498 N N . GLN A 1 184 ? -10.538 2.406 6.190 1.00 95.88 184 GLN A N 1
ATOM 1499 C CA . GLN A 1 184 ? -10.209 3.677 6.842 1.00 95.88 184 GLN A CA 1
ATOM 1500 C C . GLN A 1 184 ? -11.463 4.526 7.094 1.00 95.88 184 GLN A C 1
ATOM 1502 O O . GLN A 1 184 ? -11.657 5.025 8.197 1.00 95.88 184 GLN A O 1
ATOM 1507 N N . GLU A 1 185 ? -12.365 4.641 6.118 1.00 96.12 185 GLU A N 1
ATOM 1508 C CA . GLU A 1 185 ? -13.638 5.351 6.293 1.00 96.12 185 GLU A CA 1
ATOM 1509 C C . GLU A 1 185 ? -14.521 4.699 7.367 1.00 96.12 185 GLU A C 1
ATOM 1511 O O . GLU A 1 185 ? -15.068 5.385 8.234 1.00 96.12 185 GLU A O 1
ATOM 1516 N N . LEU A 1 186 ? -14.646 3.367 7.343 1.00 98.19 186 LEU A N 1
ATOM 1517 C CA . LEU A 1 186 ? -15.452 2.611 8.302 1.00 98.19 186 LEU A CA 1
ATOM 1518 C C . LEU A 1 186 ? -14.951 2.783 9.742 1.00 98.19 186 LEU A C 1
ATOM 1520 O O . LEU A 1 186 ? -15.761 2.884 10.664 1.00 98.19 186 LEU A O 1
ATOM 1524 N N . THR A 1 187 ? -13.633 2.811 9.940 1.00 97.31 187 THR A N 1
ATOM 1525 C CA . THR A 1 187 ? -13.004 2.941 11.263 1.00 97.31 187 THR A CA 1
ATOM 1526 C C . THR A 1 187 ? -12.848 4.392 11.715 1.00 97.31 187 THR A C 1
ATOM 1528 O O . THR A 1 187 ? -12.287 4.631 12.786 1.00 97.31 187 THR A O 1
ATOM 1531 N N . ASN A 1 188 ? -13.348 5.359 10.933 1.00 96.25 188 ASN A N 1
ATOM 1532 C CA . ASN A 1 188 ? -13.091 6.785 11.123 1.00 96.25 188 ASN A CA 1
ATOM 1533 C C . ASN A 1 188 ? -11.586 7.050 11.287 1.00 96.25 188 ASN A C 1
ATOM 1535 O O . ASN A 1 188 ? -11.149 7.591 12.303 1.00 96.25 188 ASN A O 1
ATOM 1539 N N . HIS A 1 189 ? -10.806 6.587 10.313 1.00 93.44 189 HIS A N 1
ATOM 1540 C CA . HIS A 1 189 ? -9.346 6.649 10.291 1.00 93.44 189 HIS A CA 1
ATOM 1541 C C . HIS A 1 189 ? -8.739 6.085 11.575 1.00 93.44 189 HIS A C 1
ATOM 1543 O O . HIS A 1 189 ? -7.988 6.756 12.273 1.00 93.44 189 HIS A O 1
ATOM 1549 N N . PHE A 1 190 ? -9.167 4.869 11.926 1.00 95.94 190 PHE A N 1
ATOM 1550 C CA . PHE A 1 190 ? -8.694 4.146 13.105 1.00 95.94 190 PHE A CA 1
ATOM 1551 C C . PHE A 1 190 ? -8.854 4.924 14.426 1.00 95.94 190 PHE A C 1
ATOM 1553 O O . PHE A 1 190 ? -8.098 4.760 15.384 1.00 95.94 190 PHE A O 1
ATOM 1560 N N . THR A 1 191 ? -9.907 5.739 14.535 1.00 96.38 191 THR A N 1
ATOM 1561 C CA . THR A 1 191 ? -10.245 6.395 15.803 1.00 96.38 191 THR A CA 1
ATOM 1562 C C . THR A 1 191 ? -10.805 5.371 16.790 1.00 96.38 191 THR A C 1
ATOM 1564 O O . THR A 1 191 ? -11.814 4.713 16.526 1.00 96.38 191 THR A O 1
ATOM 1567 N N . LEU A 1 192 ? -10.184 5.261 17.965 1.00 97.31 192 LEU A N 1
ATOM 1568 C CA . LEU A 1 192 ? -10.612 4.309 18.989 1.00 97.31 192 LEU A CA 1
ATOM 1569 C C . LEU A 1 192 ? -11.931 4.723 19.667 1.00 97.31 192 LEU A C 1
ATOM 1571 O O . LEU A 1 192 ? -12.082 5.886 20.054 1.00 97.31 192 LEU A O 1
ATOM 1575 N N . PRO A 1 193 ? -12.873 3.785 19.889 1.00 95.56 193 PRO A N 1
ATOM 1576 C CA . PRO A 1 193 ? -14.035 4.047 20.730 1.00 95.56 193 PRO A CA 1
ATOM 1577 C C . PRO A 1 193 ? -13.636 4.206 22.207 1.00 95.56 193 PRO A C 1
ATOM 1579 O O . PRO A 1 193 ? -12.606 3.709 22.657 1.00 95.56 193 PRO A O 1
ATOM 1582 N N . ASN A 1 194 ? -14.484 4.872 22.996 1.00 95.56 194 ASN A N 1
ATOM 1583 C CA . ASN A 1 194 ? -14.198 5.182 24.407 1.00 95.56 194 ASN A CA 1
ATOM 1584 C C . ASN A 1 194 ? -13.969 3.946 25.294 1.00 95.56 194 ASN A C 1
ATOM 1586 O O . ASN A 1 194 ? -13.316 4.042 26.330 1.00 95.56 194 ASN A O 1
ATOM 1590 N N . ASP A 1 195 ? -14.543 2.805 24.925 1.00 95.69 195 ASP A N 1
ATOM 1591 C CA . ASP A 1 195 ? -14.422 1.520 25.614 1.00 95.69 195 ASP A CA 1
ATOM 1592 C C . ASP A 1 195 ? -13.403 0.579 24.945 1.00 95.69 195 ASP A C 1
ATOM 1594 O O . ASP A 1 195 ? -13.362 -0.610 25.270 1.00 95.69 195 ASP A O 1
ATOM 1598 N N . ALA A 1 196 ? -12.568 1.088 24.030 1.00 96.38 196 ALA A N 1
ATOM 1599 C CA . ALA A 1 196 ? -11.506 0.317 23.397 1.00 96.38 196 ALA A CA 1
ATOM 1600 C C . ALA A 1 196 ? -10.545 -0.258 24.445 1.00 96.38 196 ALA A C 1
ATOM 1602 O O . ALA A 1 196 ? -9.970 0.456 25.269 1.00 96.38 196 ALA A O 1
ATOM 1603 N N . CYS A 1 197 ? -10.335 -1.573 24.395 1.00 97.50 197 CYS A N 1
ATOM 1604 C CA . CYS A 1 197 ? -9.294 -2.216 25.185 1.00 97.50 197 CYS A CA 1
ATOM 1605 C C . CYS A 1 197 ? -7.936 -2.159 24.465 1.00 97.50 197 CYS A C 1
ATOM 1607 O O . CYS A 1 197 ? -7.849 -1.834 23.282 1.00 97.50 197 CYS A O 1
ATOM 1609 N N . ALA A 1 198 ? -6.866 -2.567 25.153 1.00 98.00 198 ALA A N 1
ATOM 1610 C CA . ALA A 1 198 ? -5.524 -2.612 24.568 1.00 98.00 198 ALA A CA 1
ATOM 1611 C C . ALA A 1 198 ? -5.435 -3.488 23.301 1.00 98.00 198 ALA A C 1
ATOM 1613 O O . ALA A 1 198 ? -4.683 -3.163 22.395 1.00 98.00 198 ALA A O 1
ATOM 1614 N N . SER A 1 199 ? -6.211 -4.578 23.203 1.00 98.00 199 SER A N 1
ATOM 1615 C CA . SER A 1 199 ? -6.242 -5.397 21.977 1.00 98.00 199 SER A CA 1
ATOM 1616 C C . SER A 1 199 ? -6.938 -4.688 20.815 1.00 98.00 199 SER A C 1
ATOM 1618 O O . SER A 1 199 ? -6.542 -4.896 19.679 1.00 98.00 199 SER A O 1
ATOM 1620 N N . PHE A 1 200 ? -7.926 -3.833 21.089 1.00 98.50 200 PHE A N 1
ATOM 1621 C CA . PHE A 1 200 ? -8.570 -3.003 20.070 1.00 98.50 200 PHE A CA 1
ATOM 1622 C C . PHE A 1 200 ? -7.580 -1.969 19.529 1.00 98.50 200 PHE A C 1
ATOM 1624 O O . PHE A 1 200 ? -7.381 -1.900 18.321 1.00 98.50 200 PHE A O 1
ATOM 1631 N N . ALA A 1 201 ? -6.897 -1.250 20.427 1.00 98.31 201 ALA A N 1
ATOM 1632 C CA . ALA A 1 201 ? -5.838 -0.312 20.056 1.00 98.31 201 ALA A CA 1
ATOM 1633 C C . ALA A 1 201 ? -4.748 -0.981 19.208 1.00 98.31 201 ALA A C 1
ATOM 1635 O O . ALA A 1 201 ? -4.426 -0.491 18.133 1.00 98.31 201 ALA A O 1
ATOM 1636 N N . HIS A 1 202 ? -4.272 -2.150 19.643 1.00 98.38 202 HIS A N 1
ATOM 1637 C CA . HIS A 1 202 ? -3.274 -2.930 18.910 1.00 98.38 202 HIS A CA 1
ATOM 1638 C C . HIS A 1 202 ? -3.767 -3.390 17.534 1.00 98.38 202 HIS A C 1
ATOM 1640 O O . HIS A 1 202 ? -3.008 -3.363 16.577 1.00 98.38 202 HIS A O 1
ATOM 1646 N N . THR A 1 203 ? -5.039 -3.791 17.409 1.00 98.38 203 THR A N 1
ATOM 1647 C CA . THR A 1 203 ? -5.605 -4.194 16.106 1.00 98.38 203 THR A CA 1
ATOM 1648 C C . THR A 1 203 ? -5.494 -3.050 15.106 1.00 98.38 203 THR A C 1
ATOM 1650 O O . THR A 1 203 ? -5.029 -3.250 13.992 1.00 98.38 203 THR A O 1
ATOM 1653 N N . TYR A 1 204 ? -5.903 -1.849 15.519 1.00 98.25 204 TYR A N 1
ATOM 1654 C CA . TYR A 1 204 ? -5.855 -0.663 14.671 1.00 98.25 204 TYR A CA 1
ATOM 1655 C C . TYR A 1 204 ? -4.415 -0.282 14.318 1.00 98.25 204 TYR A C 1
ATOM 1657 O O . TYR A 1 204 ? -4.124 -0.097 13.144 1.00 98.25 204 TYR A O 1
ATOM 1665 N N . GLU A 1 205 ? -3.503 -0.304 15.291 1.00 97.75 205 GLU A N 1
ATOM 1666 C CA . GLU A 1 205 ? -2.080 -0.031 15.065 1.00 97.75 205 GLU A CA 1
ATOM 1667 C C . GLU A 1 205 ? -1.447 -1.000 14.045 1.00 97.75 205 GLU A C 1
ATOM 1669 O O . GLU A 1 205 ? -0.727 -0.573 13.145 1.00 97.75 205 GLU A O 1
ATOM 1674 N N . VAL A 1 206 ? -1.730 -2.305 14.144 1.00 98.25 206 VAL A N 1
ATOM 1675 C CA . VAL A 1 206 ? -1.214 -3.312 13.197 1.00 98.25 206 VAL A CA 1
ATOM 1676 C C . VAL A 1 206 ? -1.806 -3.116 11.801 1.00 98.25 206 VAL A C 1
ATOM 1678 O O . VAL A 1 206 ? -1.087 -3.245 10.812 1.00 98.25 206 VAL A O 1
ATOM 1681 N N . MET A 1 207 ? -3.100 -2.795 11.700 1.00 98.38 207 MET A N 1
ATOM 1682 C CA . MET A 1 207 ? -3.738 -2.514 10.410 1.00 98.38 207 MET A CA 1
ATOM 1683 C C . MET A 1 207 ? -3.168 -1.251 9.755 1.00 98.38 207 MET A C 1
ATOM 1685 O O . MET A 1 207 ? -2.940 -1.254 8.549 1.00 98.38 207 MET A O 1
ATOM 1689 N N . GLU A 1 208 ? -2.901 -0.197 10.529 1.00 95.56 208 GLU A N 1
ATOM 1690 C CA . GLU A 1 208 ? -2.242 1.011 10.024 1.00 95.56 208 GLU A CA 1
ATOM 1691 C C . GLU A 1 208 ? -0.840 0.695 9.498 1.00 95.56 208 GLU A C 1
ATOM 1693 O O . GLU A 1 208 ? -0.538 1.041 8.359 1.00 95.56 208 GLU A O 1
ATOM 1698 N N . GLN A 1 209 ? -0.031 -0.055 10.256 1.00 95.38 209 GLN A N 1
ATOM 1699 C CA . GLN A 1 209 ? 1.297 -0.493 9.806 1.00 95.38 209 GLN A CA 1
ATOM 1700 C C . GLN A 1 209 ? 1.235 -1.320 8.517 1.00 95.38 209 GLN A C 1
ATOM 1702 O O . GLN A 1 209 ? 2.058 -1.126 7.625 1.00 95.38 209 GLN A O 1
ATOM 1707 N N . LEU A 1 210 ? 0.261 -2.232 8.406 1.00 97.56 210 LEU A N 1
ATOM 1708 C CA . LEU A 1 210 ? 0.053 -3.028 7.196 1.00 97.56 210 LEU A CA 1
ATOM 1709 C C . LEU A 1 210 ? -0.248 -2.129 5.996 1.00 97.56 210 LEU A C 1
ATOM 1711 O O . LEU A 1 210 ? 0.338 -2.302 4.936 1.00 97.56 210 LEU A O 1
ATOM 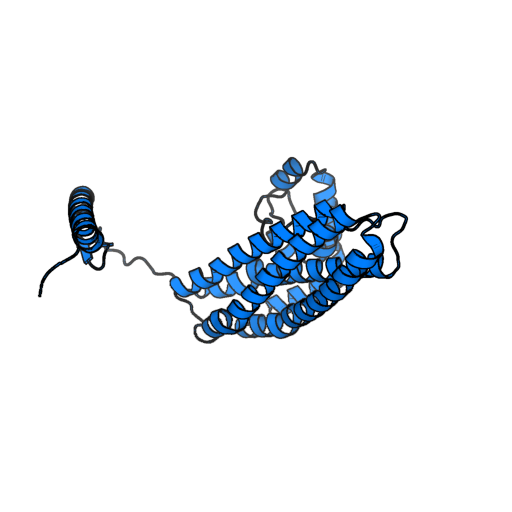1715 N N . PHE A 1 211 ? -1.157 -1.169 6.154 1.00 95.25 211 PHE A N 1
ATOM 1716 C CA . PHE A 1 211 ? -1.589 -0.318 5.046 1.00 95.25 211 PHE A CA 1
ATOM 1717 C C . PHE A 1 211 ? -0.507 0.674 4.625 1.00 95.25 211 PHE A C 1
ATOM 1719 O O . PHE A 1 211 ? -0.345 0.928 3.435 1.00 95.25 211 PHE A O 1
ATOM 1726 N N . GLU A 1 212 ? 0.261 1.201 5.579 1.00 90.94 212 GLU A N 1
ATOM 1727 C CA . GLU A 1 212 ? 1.432 2.024 5.282 1.00 90.94 212 GLU A CA 1
ATOM 1728 C C . GLU A 1 212 ? 2.483 1.256 4.475 1.00 90.94 212 GLU A C 1
ATOM 1730 O O . GLU A 1 212 ? 3.024 1.813 3.517 1.00 90.94 212 GLU A O 1
ATOM 1735 N N . ASP A 1 213 ? 2.753 -0.008 4.825 1.00 94.69 213 ASP A N 1
ATOM 1736 C CA . ASP A 1 213 ? 3.698 -0.842 4.076 1.00 94.69 213 ASP A CA 1
ATOM 1737 C C . ASP A 1 213 ? 3.179 -1.143 2.663 1.00 94.69 213 ASP A C 1
ATOM 1739 O O . ASP A 1 213 ? 3.906 -0.890 1.704 1.00 94.69 213 ASP A O 1
ATOM 1743 N N . ILE A 1 214 ? 1.896 -1.514 2.526 1.00 95.75 214 ILE A N 1
ATOM 1744 C CA . ILE A 1 214 ? 1.233 -1.747 1.229 1.00 95.75 214 ILE A CA 1
ATOM 1745 C C . ILE A 1 214 ? 1.332 -0.519 0.315 1.00 95.75 214 ILE A C 1
ATOM 1747 O O . ILE A 1 214 ? 1.613 -0.645 -0.875 1.00 95.75 214 ILE A O 1
ATOM 1751 N N . PHE A 1 215 ? 1.137 0.697 0.833 1.00 92.12 215 PHE A N 1
ATOM 1752 C CA . PHE A 1 215 ? 1.249 1.897 -0.004 1.00 92.12 215 PHE A CA 1
ATOM 1753 C C . PHE A 1 215 ? 2.678 2.158 -0.488 1.00 92.12 215 PHE A C 1
ATOM 1755 O O . PHE A 1 215 ? 2.875 2.666 -1.595 1.00 92.12 215 PHE A O 1
ATOM 1762 N N . VAL A 1 216 ? 3.689 1.852 0.328 1.00 91.12 216 VAL A N 1
ATOM 1763 C CA . VAL A 1 216 ? 5.099 1.969 -0.077 1.00 91.12 216 VAL A CA 1
ATOM 1764 C C . VAL A 1 216 ? 5.467 0.869 -1.070 1.00 91.12 216 VAL A C 1
ATOM 1766 O O . VAL A 1 216 ? 6.147 1.158 -2.056 1.00 91.12 216 VAL A O 1
ATOM 1769 N N . HIS A 1 217 ? 4.994 -0.350 -0.826 1.00 96.06 217 HIS A N 1
ATOM 1770 C CA . HIS A 1 217 ? 5.133 -1.510 -1.694 1.00 96.06 217 HIS A CA 1
ATOM 1771 C C . HIS A 1 217 ? 4.582 -1.212 -3.095 1.00 96.06 217 HIS A C 1
ATOM 1773 O O . HIS A 1 217 ? 5.358 -1.118 -4.046 1.00 96.06 217 HIS A O 1
ATOM 1779 N N . ILE A 1 218 ? 3.284 -0.921 -3.206 1.00 95.31 218 ILE A N 1
ATOM 1780 C CA . ILE A 1 218 ? 2.627 -0.628 -4.487 1.00 95.31 218 ILE A CA 1
ATOM 1781 C C . ILE A 1 218 ? 3.300 0.555 -5.194 1.00 95.31 218 ILE A C 1
ATOM 1783 O O . ILE A 1 218 ? 3.431 0.576 -6.416 1.00 95.31 218 ILE A O 1
ATOM 1787 N N . PHE A 1 219 ? 3.766 1.565 -4.449 1.00 91.88 219 PHE A N 1
ATOM 1788 C CA . PHE A 1 219 ? 4.510 2.669 -5.052 1.00 91.88 219 PHE A CA 1
ATOM 1789 C C . PHE A 1 219 ? 5.836 2.212 -5.676 1.00 91.88 219 PHE A C 1
ATOM 1791 O O . PHE A 1 219 ? 6.155 2.629 -6.793 1.00 91.88 219 PHE A O 1
ATOM 1798 N N . LYS A 1 220 ? 6.620 1.380 -4.977 1.00 94.81 220 LYS A N 1
ATOM 1799 C CA . LYS A 1 220 ? 7.865 0.821 -5.524 1.00 94.81 220 LYS A CA 1
ATOM 1800 C C . LYS A 1 220 ? 7.600 0.053 -6.818 1.00 94.81 220 LYS A C 1
ATOM 1802 O O . LYS A 1 220 ? 8.397 0.154 -7.745 1.00 94.81 220 LYS A O 1
ATOM 1807 N N . GLU A 1 221 ? 6.481 -0.642 -6.913 1.00 96.94 221 GLU A N 1
ATOM 1808 C CA . GLU A 1 221 ? 6.103 -1.390 -8.107 1.00 96.94 221 GLU A CA 1
ATOM 1809 C C . GLU A 1 221 ? 5.625 -0.481 -9.235 1.00 96.94 221 GLU A C 1
ATOM 1811 O O . GLU A 1 221 ? 6.330 -0.313 -10.234 1.00 96.94 221 GLU A O 1
ATOM 1816 N N . ASN A 1 222 ? 4.495 0.199 -9.031 1.00 94.00 222 ASN A N 1
ATOM 1817 C CA . ASN A 1 222 ? 3.830 1.017 -10.045 1.00 94.00 222 ASN A CA 1
ATOM 1818 C C . ASN A 1 222 ? 4.708 2.164 -10.553 1.00 94.00 222 ASN A C 1
ATOM 1820 O O . ASN A 1 222 ? 4.629 2.555 -11.715 1.00 94.00 222 ASN A O 1
ATOM 1824 N N . SER A 1 223 ? 5.514 2.767 -9.673 1.00 90.25 223 SER A N 1
ATOM 1825 C CA . SER A 1 223 ? 6.238 4.006 -9.993 1.00 90.25 223 SER A CA 1
ATOM 1826 C C . SER A 1 223 ? 7.727 3.806 -10.266 1.00 90.25 223 SER A C 1
ATOM 1828 O O . SER A 1 223 ? 8.380 4.752 -10.732 1.00 90.25 223 SER A O 1
ATOM 1830 N N . VAL A 1 224 ? 8.271 2.616 -9.978 1.00 92.94 224 VAL A N 1
ATOM 1831 C CA . VAL A 1 224 ? 9.696 2.308 -10.169 1.00 92.94 224 VAL A CA 1
ATOM 1832 C C . VAL A 1 224 ? 9.895 0.984 -10.911 1.00 92.94 224 VAL A C 1
ATOM 1834 O O . VAL A 1 224 ? 10.302 1.021 -12.068 1.00 92.94 224 VAL A O 1
ATOM 1837 N N . ALA A 1 225 ? 9.602 -0.168 -10.304 1.00 96.94 225 ALA A N 1
ATOM 1838 C CA . ALA A 1 225 ? 9.990 -1.468 -10.856 1.00 96.94 225 ALA A CA 1
ATOM 1839 C C . ALA A 1 225 ? 9.289 -1.799 -12.183 1.00 96.94 225 ALA A C 1
ATOM 1841 O O . ALA A 1 225 ? 9.944 -2.248 -13.127 1.00 96.94 225 ALA A O 1
ATOM 1842 N N . PHE A 1 226 ? 7.979 -1.555 -12.279 1.00 96.38 226 PHE A N 1
ATOM 1843 C CA . PHE A 1 226 ? 7.217 -1.850 -13.491 1.00 96.38 226 PHE A CA 1
ATOM 1844 C C . PHE A 1 226 ? 7.571 -0.897 -14.643 1.00 96.38 226 PHE A C 1
ATOM 1846 O O . PHE A 1 226 ? 7.890 -1.399 -15.722 1.00 96.38 226 PHE A O 1
ATOM 1853 N N . PRO A 1 227 ? 7.654 0.440 -14.453 1.00 94.50 227 PRO A N 1
ATOM 1854 C CA . PRO A 1 227 ? 8.168 1.340 -15.487 1.00 94.50 227 PRO A CA 1
ATOM 1855 C C . PRO A 1 227 ? 9.563 0.959 -16.002 1.00 94.50 227 PRO A C 1
ATOM 1857 O O . PRO A 1 227 ? 9.762 0.878 -17.212 1.00 94.50 227 PRO A O 1
ATOM 1860 N N . GLU A 1 228 ? 10.505 0.640 -15.107 1.00 95.81 228 GLU A N 1
ATOM 1861 C CA . GLU A 1 228 ? 11.863 0.197 -15.471 1.00 95.81 228 GLU A CA 1
ATOM 1862 C C . GLU A 1 228 ? 11.865 -1.117 -16.270 1.00 95.81 228 GLU A C 1
ATOM 1864 O O . GLU A 1 228 ? 12.781 -1.389 -17.051 1.00 95.81 228 GLU A O 1
ATOM 1869 N N . TYR A 1 229 ? 10.846 -1.959 -16.087 1.00 96.81 229 TYR A N 1
ATOM 1870 C CA . TYR A 1 229 ? 10.639 -3.152 -16.899 1.00 96.81 229 TYR A CA 1
ATOM 1871 C C . TYR A 1 229 ? 10.051 -2.810 -18.275 1.00 96.81 229 TYR A C 1
ATOM 1873 O O . TYR A 1 229 ? 10.574 -3.266 -19.294 1.00 96.81 229 TYR A O 1
ATOM 1881 N N . TYR A 1 230 ? 9.019 -1.963 -18.324 1.00 94.12 230 TYR A N 1
ATOM 1882 C CA . TYR A 1 230 ? 8.356 -1.540 -19.563 1.00 94.12 230 TYR A CA 1
ATOM 1883 C C . TYR A 1 230 ? 9.310 -0.836 -20.527 1.00 94.12 230 TYR A C 1
ATOM 1885 O O . TYR A 1 230 ? 9.264 -1.089 -21.730 1.00 94.12 230 TYR A O 1
ATOM 1893 N N . GLU A 1 231 ? 10.198 0.017 -20.010 1.00 94.06 231 GLU A N 1
A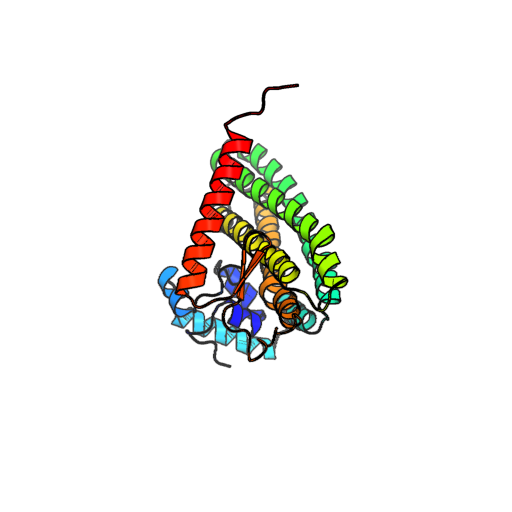TOM 1894 C CA . GLU A 1 231 ? 11.174 0.770 -20.810 1.00 94.06 231 GLU A CA 1
ATOM 1895 C C . GLU A 1 231 ? 12.179 -0.130 -21.542 1.00 94.06 231 GLU A C 1
ATOM 1897 O O . GLU A 1 231 ? 12.799 0.290 -22.521 1.00 94.06 231 GLU A O 1
ATOM 1902 N N . LYS A 1 232 ? 12.324 -1.388 -21.111 1.00 92.56 232 LYS A N 1
ATOM 1903 C CA . LYS A 1 232 ? 13.175 -2.376 -21.782 1.00 92.56 232 LYS A CA 1
ATOM 1904 C C . LYS A 1 232 ? 12.477 -3.071 -22.945 1.00 92.56 232 LYS A C 1
ATOM 1906 O O . LYS A 1 232 ? 13.159 -3.784 -23.680 1.00 92.56 232 LYS A O 1
ATOM 1911 N N . MET A 1 233 ? 11.166 -2.891 -23.128 1.00 92.94 233 MET A N 1
ATOM 1912 C CA . MET A 1 233 ? 10.456 -3.417 -24.294 1.00 92.94 233 MET A CA 1
ATOM 1913 C C . MET A 1 233 ? 10.997 -2.737 -25.563 1.00 92.94 233 MET A C 1
ATOM 1915 O O . MET A 1 233 ? 11.036 -1.505 -25.626 1.00 92.94 233 MET A O 1
ATOM 1919 N N . PRO A 1 234 ? 11.399 -3.489 -26.601 1.00 85.00 234 PRO A N 1
ATOM 1920 C CA . PRO A 1 234 ? 11.865 -2.892 -27.842 1.00 85.00 234 PRO A CA 1
ATOM 1921 C C . PRO A 1 234 ? 10.762 -2.028 -28.458 1.00 85.00 234 PRO A C 1
ATOM 1923 O O . PRO A 1 234 ? 9.642 -2.496 -28.668 1.00 85.00 234 PRO A O 1
ATOM 1926 N N . HIS A 1 235 ? 11.076 -0.780 -28.806 1.00 75.62 235 HIS A N 1
ATOM 1927 C CA . HIS A 1 235 ? 10.197 -0.011 -29.676 1.00 75.62 235 HIS A CA 1
ATOM 1928 C C . HIS A 1 235 ? 10.145 -0.717 -31.029 1.00 75.62 235 HIS A C 1
ATOM 1930 O O . HIS A 1 235 ? 11.154 -0.809 -31.732 1.00 75.62 235 HIS A O 1
ATOM 1936 N N . VAL A 1 236 ? 8.973 -1.235 -31.389 1.00 57.91 236 VAL A N 1
ATOM 1937 C CA . VAL A 1 236 ? 8.726 -1.677 -32.756 1.00 57.91 236 VAL A CA 1
ATOM 1938 C C . VAL A 1 236 ? 8.763 -0.413 -33.611 1.00 57.91 236 VAL A C 1
ATOM 1940 O O . VAL A 1 236 ? 7.811 0.362 -33.617 1.00 57.91 236 VAL A O 1
ATOM 1943 N N . GLU A 1 237 ? 9.885 -0.152 -34.287 1.00 46.81 237 GLU A N 1
ATOM 1944 C CA . GLU A 1 237 ? 9.875 0.791 -35.401 1.00 46.81 237 GLU A CA 1
ATOM 1945 C C . GLU A 1 237 ? 8.861 0.246 -36.408 1.00 46.81 237 GLU A C 1
ATOM 1947 O O . GLU A 1 237 ? 9.058 -0.834 -36.974 1.00 46.81 237 GLU A O 1
ATOM 1952 N N . GLU A 1 238 ? 7.750 0.961 -36.607 1.00 40.69 238 GLU A N 1
ATOM 1953 C CA . GLU A 1 238 ? 6.884 0.707 -37.751 1.00 40.69 238 GLU A CA 1
ATOM 1954 C C . GLU A 1 238 ? 7.770 0.751 -38.995 1.00 40.69 238 GLU A C 1
ATOM 1956 O O . GLU A 1 238 ? 8.325 1.794 -39.350 1.00 40.69 238 GLU A O 1
ATOM 1961 N N . ALA A 1 239 ? 7.945 -0.405 -39.638 1.00 36.78 239 ALA A N 1
ATOM 1962 C CA . ALA A 1 239 ? 8.677 -0.482 -40.885 1.00 36.78 239 ALA A CA 1
ATOM 1963 C C . ALA A 1 239 ? 8.059 0.544 -41.852 1.00 36.78 239 ALA A C 1
ATOM 1965 O O . ALA A 1 239 ? 6.854 0.465 -42.122 1.00 36.78 239 ALA A O 1
ATOM 1966 N N . PRO A 1 240 ? 8.833 1.506 -42.390 1.00 38.06 240 PRO A N 1
ATOM 1967 C CA . PRO A 1 240 ? 8.286 2.496 -43.300 1.00 38.06 240 PRO A CA 1
ATOM 1968 C C . PRO A 1 240 ? 7.890 1.779 -44.595 1.00 38.06 240 PRO A C 1
ATOM 1970 O O . PRO A 1 240 ? 8.730 1.521 -45.455 1.00 38.06 240 PRO A O 1
ATOM 1973 N N . GLY A 1 241 ? 6.611 1.410 -44.721 1.00 45.25 241 GLY A N 1
ATOM 1974 C CA . GLY A 1 241 ? 6.078 0.808 -45.945 1.00 45.25 241 GLY A CA 1
ATOM 1975 C C . GLY A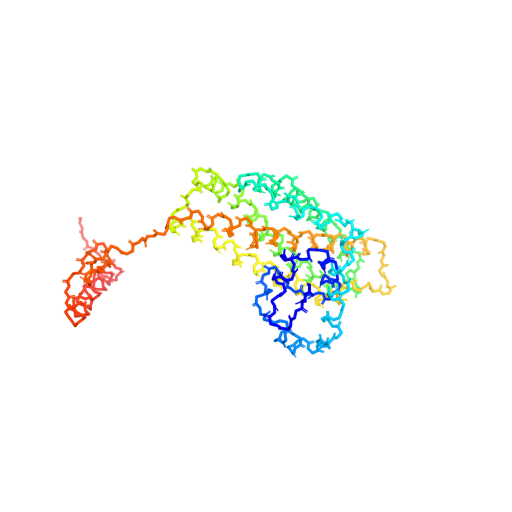 1 241 ? 4.988 -0.260 -45.824 1.00 45.25 241 GLY A C 1
ATOM 1976 O O . GLY A 1 241 ? 4.578 -0.766 -46.867 1.00 45.25 241 GLY A O 1
ATOM 1977 N N . ALA A 1 242 ? 4.474 -0.610 -44.642 1.00 40.03 242 ALA A N 1
ATOM 1978 C CA . ALA A 1 242 ? 3.326 -1.520 -44.554 1.00 40.03 242 ALA A CA 1
ATOM 1979 C C . ALA A 1 242 ? 2.001 -0.746 -44.668 1.00 40.03 242 ALA A C 1
ATOM 1981 O O . ALA A 1 242 ? 1.327 -0.456 -43.685 1.00 40.03 242 ALA A O 1
ATOM 1982 N N . CYS A 1 243 ? 1.629 -0.379 -45.894 1.00 40.28 243 CYS A N 1
ATOM 1983 C CA . CYS A 1 243 ? 0.283 0.108 -46.176 1.00 40.28 243 CYS A CA 1
ATOM 1984 C C . CYS A 1 243 ? -0.733 -1.013 -45.887 1.00 40.28 243 CYS A C 1
ATOM 1986 O O . CYS A 1 243 ? -0.752 -2.018 -46.596 1.00 40.28 243 CYS A O 1
ATOM 1988 N N . GLY A 1 244 ? -1.555 -0.823 -44.851 1.00 45.09 244 GLY A N 1
ATOM 1989 C CA . GLY A 1 244 ? -2.891 -1.411 -44.724 1.00 45.09 244 GLY A CA 1
ATOM 1990 C C . GLY A 1 244 ? -2.976 -2.934 -44.687 1.00 45.09 244 GLY A C 1
ATOM 1991 O O . GLY A 1 244 ? -3.803 -3.493 -45.407 1.00 45.09 244 GLY A O 1
ATOM 1992 N N . CYS A 1 245 ? -2.160 -3.602 -43.865 1.00 41.16 245 CYS A N 1
ATOM 1993 C CA . CYS A 1 245 ? -2.384 -5.011 -43.544 1.00 41.16 245 CYS A CA 1
ATOM 1994 C C . CYS A 1 245 ? -2.689 -5.195 -42.053 1.00 41.16 245 CYS A C 1
ATOM 1996 O O . CYS A 1 245 ? -1.839 -4.907 -41.216 1.00 41.16 245 CYS A O 1
ATOM 1998 N N . GLY A 1 246 ? -3.894 -5.671 -41.734 1.00 51.44 246 GLY A N 1
ATOM 1999 C CA . GLY A 1 246 ? -4.310 -6.038 -40.375 1.00 51.44 246 GLY A CA 1
ATOM 2000 C C . GLY A 1 246 ? -4.551 -7.543 -40.257 1.00 51.44 246 GLY A C 1
ATOM 2001 O O . GLY A 1 246 ? -4.891 -8.198 -41.246 1.00 51.44 246 GLY A O 1
ATOM 2002 N N . GLU A 1 247 ? -4.386 -8.097 -39.057 1.00 45.53 247 GLU A N 1
ATOM 2003 C CA . GLU A 1 247 ? -4.700 -9.498 -38.758 1.00 45.53 247 GLU A CA 1
ATOM 2004 C C . GLU A 1 247 ? -5.951 -9.605 -37.887 1.00 45.53 247 GLU A C 1
ATOM 2006 O O . GLU A 1 247 ? -6.069 -8.951 -36.854 1.00 45.53 247 GLU A O 1
ATOM 2011 N N . ALA A 1 248 ? -6.894 -10.449 -38.307 1.00 46.59 248 ALA A N 1
ATOM 2012 C CA . ALA A 1 248 ? -8.082 -10.792 -37.535 1.00 46.59 248 ALA A CA 1
ATOM 2013 C C . ALA A 1 248 ? -8.409 -12.274 -37.739 1.00 46.59 248 ALA A C 1
ATOM 2015 O O . ALA A 1 248 ? -8.327 -12.784 -38.857 1.00 46.59 248 ALA A O 1
ATOM 2016 N N . PHE A 1 249 ? -8.766 -12.977 -36.661 1.00 43.09 249 PHE A N 1
ATOM 2017 C CA . PHE A 1 249 ? -9.148 -14.398 -36.699 1.00 43.09 249 PHE A CA 1
ATOM 2018 C C . PHE A 1 249 ? -8.117 -15.304 -37.408 1.00 43.09 249 PHE A C 1
ATOM 2020 O O . PHE A 1 249 ? -8.475 -16.216 -38.153 1.00 43.09 249 PHE A O 1
ATOM 2027 N N . GLY A 1 250 ? -6.822 -15.026 -37.215 1.00 44.53 250 GLY A N 1
ATOM 2028 C CA . GLY A 1 250 ? -5.726 -15.798 -37.812 1.00 44.53 250 GLY A CA 1
ATOM 2029 C C . GLY A 1 250 ? -5.558 -15.618 -39.326 1.00 44.53 250 GLY A C 1
ATOM 2030 O O . GLY A 1 250 ? -4.939 -16.464 -39.971 1.00 44.53 250 GLY A O 1
ATOM 2031 N N . LYS A 1 251 ? -6.119 -14.552 -39.913 1.00 43.50 251 LYS A N 1
ATOM 2032 C CA . LYS A 1 251 ? -5.957 -14.212 -41.332 1.00 43.50 251 LYS A CA 1
ATOM 2033 C C . LYS A 1 251 ? -5.470 -12.776 -41.503 1.00 43.50 251 LYS A C 1
ATOM 2035 O O . LYS A 1 251 ? -6.014 -11.853 -40.899 1.00 43.50 251 LYS A O 1
ATOM 2040 N N . THR A 1 252 ? -4.486 -12.601 -42.379 1.00 50.28 252 THR A N 1
ATOM 2041 C CA . THR A 1 252 ? -3.940 -11.298 -42.773 1.00 50.28 252 THR A CA 1
ATOM 2042 C C . THR A 1 252 ? -4.748 -10.718 -43.936 1.00 50.28 252 THR A C 1
ATOM 2044 O O . THR A 1 252 ? -4.925 -11.373 -44.968 1.00 50.28 252 THR A O 1
ATOM 2047 N N . PHE A 1 253 ? -5.229 -9.484 -43.793 1.00 47.78 253 PHE A N 1
ATOM 2048 C CA . PHE A 1 253 ? -5.993 -8.766 -44.815 1.00 47.78 253 PHE A CA 1
ATOM 2049 C C . PHE A 1 253 ? -5.227 -7.551 -45.306 1.00 47.78 253 PHE A C 1
ATOM 2051 O O . PHE A 1 253 ? -4.908 -6.695 -44.496 1.00 47.78 253 PHE A O 1
ATOM 2058 N N . CYS A 1 254 ? -5.002 -7.452 -46.621 1.00 45.91 254 CYS A N 1
ATOM 2059 C CA . CYS A 1 254 ? -4.346 -6.309 -47.260 1.00 45.91 254 CYS A CA 1
ATOM 2060 C C . CYS A 1 254 ? -5.248 -5.688 -48.347 1.00 45.91 254 CYS A C 1
ATOM 2062 O O . CYS A 1 254 ? -5.781 -6.420 -49.190 1.00 45.91 254 CYS A O 1
ATOM 2064 N N . GLY A 1 255 ? -5.414 -4.358 -48.334 1.00 53.06 255 GLY A N 1
ATOM 2065 C CA . GLY A 1 255 ? -6.229 -3.589 -49.295 1.00 53.06 255 GLY A CA 1
ATOM 2066 C C . GLY A 1 255 ? -6.451 -2.130 -48.862 1.00 53.06 255 GLY A C 1
ATOM 2067 O O . GLY A 1 255 ? -5.995 -1.735 -47.793 1.00 53.06 255 GLY A O 1
ATOM 2068 N N . SER A 1 256 ? -7.141 -1.315 -49.673 1.00 55.09 256 SER A N 1
ATOM 2069 C CA . SER A 1 256 ? -7.574 0.031 -49.243 1.00 55.09 256 SER A CA 1
ATOM 2070 C C . SER A 1 256 ? -8.592 -0.057 -48.092 1.00 55.09 256 SER A C 1
ATOM 2072 O O . SER A 1 256 ? -9.232 -1.096 -47.923 1.00 55.09 256 SER A O 1
ATOM 2074 N N . GLU A 1 257 ? -8.749 1.012 -47.296 1.00 49.41 257 GLU A N 1
ATOM 2075 C CA . GLU A 1 257 ? -9.628 1.038 -46.103 1.00 49.41 257 GLU A CA 1
ATOM 2076 C C . GLU A 1 257 ? -11.064 0.549 -46.389 1.00 49.41 257 GLU A C 1
ATOM 2078 O O . GLU A 1 257 ? -11.642 -0.179 -45.587 1.00 49.41 257 GLU A O 1
ATOM 2083 N N . GLU A 1 258 ? -11.631 0.868 -47.557 1.00 50.19 258 GLU A N 1
ATOM 2084 C CA . GLU A 1 258 ? -12.964 0.383 -47.958 1.00 50.19 258 GLU A CA 1
ATOM 2085 C C . GLU A 1 258 ? -12.989 -1.127 -48.266 1.00 50.19 258 GLU A C 1
ATOM 2087 O O . GLU A 1 258 ? -13.898 -1.827 -47.821 1.00 50.19 258 GLU A O 1
ATOM 2092 N N . GLU A 1 259 ? -11.974 -1.667 -48.954 1.00 52.28 259 GLU A N 1
ATOM 2093 C CA . GLU A 1 259 ? -11.896 -3.108 -49.258 1.00 52.28 259 GLU A CA 1
ATOM 2094 C C . GLU A 1 259 ? -11.618 -3.964 -48.016 1.00 52.28 259 GLU A C 1
ATOM 2096 O O . GLU A 1 259 ? -11.984 -5.141 -47.971 1.00 52.28 259 GLU A O 1
ATOM 2101 N N . SER A 1 260 ? -10.945 -3.399 -47.013 1.00 53.88 260 SER A N 1
ATOM 2102 C CA . SER A 1 260 ? -10.615 -4.096 -45.767 1.00 53.88 260 SER A CA 1
ATOM 2103 C C . SER A 1 260 ? -11.813 -4.168 -44.820 1.00 53.88 260 SER A C 1
ATOM 2105 O O . SER A 1 260 ? -12.015 -5.207 -44.193 1.00 53.88 260 SER A O 1
ATOM 2107 N N . VAL A 1 261 ? -12.665 -3.138 -44.779 1.00 54.44 261 VAL A N 1
ATOM 2108 C CA . VAL A 1 261 ? -13.902 -3.141 -43.978 1.00 54.44 261 VAL A CA 1
ATOM 2109 C C . VAL A 1 261 ? -14.933 -4.139 -44.511 1.00 54.44 261 VAL A C 1
ATOM 2111 O O . VAL A 1 261 ? -15.539 -4.861 -43.717 1.00 54.44 261 VAL A O 1
ATOM 2114 N N . ASP A 1 262 ? -15.122 -4.224 -45.830 1.00 63.47 262 ASP A N 1
ATOM 2115 C CA . ASP A 1 262 ? -16.084 -5.169 -46.415 1.00 63.47 262 ASP A CA 1
ATOM 2116 C C . ASP A 1 262 ? -15.645 -6.622 -46.206 1.00 63.47 262 ASP A C 1
ATOM 2118 O O . ASP A 1 262 ? -16.439 -7.459 -45.774 1.00 63.47 262 ASP A O 1
ATOM 2122 N N . LYS A 1 263 ? -14.351 -6.906 -46.388 1.00 59.41 263 LYS A N 1
ATOM 2123 C CA . LYS A 1 263 ? -13.782 -8.229 -46.104 1.00 59.41 263 LYS A CA 1
ATOM 2124 C C . LYS A 1 263 ? -13.822 -8.594 -44.617 1.00 59.41 263 LYS A C 1
ATOM 2126 O O . LYS A 1 263 ? -14.010 -9.762 -44.281 1.00 59.41 263 LYS A O 1
ATOM 2131 N N . PHE A 1 264 ? -13.663 -7.615 -43.725 1.00 58.56 264 PHE A N 1
ATOM 2132 C CA . PHE A 1 264 ? -13.777 -7.826 -42.281 1.00 58.56 264 PHE A CA 1
ATOM 2133 C C . PHE A 1 264 ? -15.210 -8.190 -41.877 1.00 58.56 264 PHE A C 1
ATOM 2135 O O . PHE A 1 264 ? -15.407 -9.113 -41.089 1.00 58.56 264 PHE A O 1
ATOM 2142 N N . LYS A 1 265 ? -16.216 -7.516 -42.451 1.00 66.38 265 LYS A N 1
ATOM 2143 C CA . LYS A 1 265 ? -17.632 -7.854 -42.234 1.00 66.38 265 LYS A CA 1
ATOM 2144 C C . LYS A 1 265 ? -17.965 -9.253 -42.745 1.00 66.38 265 LYS A C 1
ATOM 2146 O O . LYS A 1 265 ? -18.561 -10.030 -42.013 1.00 66.38 265 LYS A O 1
ATOM 2151 N N . GLU A 1 266 ? -17.502 -9.601 -43.944 1.00 68.38 266 GLU A N 1
ATOM 2152 C CA . GLU A 1 266 ? -17.732 -10.925 -44.535 1.00 68.38 266 GLU A CA 1
ATOM 2153 C C . GLU A 1 266 ? -17.097 -12.050 -43.687 1.00 68.38 266 GLU A C 1
ATOM 2155 O O . GLU A 1 266 ? -17.701 -13.104 -43.465 1.00 68.38 266 GLU A O 1
ATOM 2160 N N . ALA A 1 267 ? -15.901 -11.808 -43.135 1.00 61.00 267 ALA A N 1
ATOM 2161 C CA . ALA A 1 267 ? -15.235 -12.734 -42.220 1.00 61.00 267 ALA A CA 1
ATOM 2162 C C . ALA A 1 267 ? -15.953 -12.855 -40.862 1.00 61.00 267 ALA A C 1
ATOM 2164 O O . ALA A 1 267 ? -16.073 -13.963 -40.337 1.00 61.00 267 ALA A O 1
ATOM 2165 N N . ALA A 1 268 ? -16.446 -11.743 -40.308 1.00 60.41 268 ALA A N 1
ATOM 2166 C CA . ALA A 1 268 ? -17.202 -11.730 -39.057 1.00 60.41 268 ALA A CA 1
ATOM 2167 C C . ALA A 1 268 ? -18.546 -12.464 -39.189 1.00 60.41 268 ALA A C 1
ATOM 2169 O O . ALA A 1 268 ? -18.898 -13.241 -38.301 1.00 60.41 268 ALA A O 1
ATOM 2170 N N . ASP A 1 269 ? -19.251 -12.283 -40.309 1.00 69.62 269 ASP A N 1
ATOM 2171 C CA . ASP A 1 269 ? -20.511 -12.977 -40.593 1.00 69.62 269 ASP A CA 1
ATOM 2172 C C . ASP A 1 269 ? -20.287 -14.490 -40.740 1.00 69.62 269 ASP A C 1
ATOM 2174 O O . ASP A 1 269 ? -21.001 -15.286 -40.131 1.00 69.62 269 ASP A O 1
ATOM 2178 N N . THR A 1 270 ? -19.226 -14.897 -41.448 1.00 69.12 270 THR A N 1
ATOM 2179 C CA . THR A 1 270 ? -18.858 -16.318 -41.595 1.00 69.12 270 THR A CA 1
ATOM 2180 C C . THR A 1 270 ? -18.521 -16.961 -40.243 1.00 69.12 270 THR A C 1
ATOM 2182 O O . THR A 1 270 ? -18.960 -18.071 -39.944 1.00 69.12 270 THR A O 1
ATOM 2185 N N . TYR A 1 271 ? -17.766 -16.259 -39.392 1.00 62.47 271 TYR A N 1
ATOM 2186 C CA . TYR A 1 271 ? -17.395 -16.752 -38.064 1.00 62.47 271 TYR A CA 1
ATOM 2187 C C . TYR A 1 271 ? -18.598 -16.818 -37.110 1.00 62.47 271 TYR A C 1
ATOM 2189 O O . TYR A 1 271 ? -18.740 -17.769 -36.337 1.00 62.47 271 TYR A O 1
ATOM 2197 N N . ALA A 1 272 ? -19.506 -15.842 -37.186 1.00 65.00 272 ALA A N 1
ATOM 2198 C CA . ALA A 1 272 ? -20.753 -15.853 -36.431 1.00 65.00 272 ALA A CA 1
ATOM 2199 C C . ALA A 1 272 ? -21.666 -17.018 -36.852 1.00 65.00 272 ALA A C 1
ATOM 2201 O O . ALA A 1 272 ? -22.265 -17.658 -35.984 1.00 65.00 272 ALA A O 1
ATOM 2202 N N . GLU A 1 273 ? -21.732 -17.343 -38.148 1.00 66.81 273 GLU A N 1
ATOM 2203 C CA . GLU A 1 273 ? -22.446 -18.522 -38.649 1.00 66.81 273 GLU A CA 1
ATOM 2204 C C . GLU A 1 273 ? -21.813 -19.832 -38.157 1.00 66.81 273 GLU A C 1
ATOM 2206 O O . GLU A 1 273 ? -22.539 -20.698 -37.664 1.00 66.81 273 GLU A O 1
ATOM 2211 N N . GLU A 1 274 ? -20.482 -19.969 -38.201 1.00 63.66 274 GLU A N 1
ATOM 2212 C CA . GLU A 1 274 ? -19.772 -21.152 -37.684 1.00 63.66 274 GLU A CA 1
ATOM 2213 C C . GLU A 1 274 ? -20.000 -21.358 -36.179 1.00 63.66 274 GLU A C 1
ATOM 2215 O O . GLU A 1 274 ? -20.301 -22.476 -35.743 1.00 63.66 274 GLU A O 1
ATOM 2220 N N . ILE A 1 275 ? -19.924 -20.290 -35.375 1.00 58.31 275 ILE A N 1
ATOM 2221 C CA . ILE A 1 275 ? -20.226 -20.351 -33.938 1.00 58.31 275 ILE A CA 1
ATOM 2222 C C . ILE A 1 275 ? -21.696 -20.700 -33.711 1.00 58.31 275 ILE A C 1
ATOM 2224 O O . ILE A 1 275 ? -21.996 -21.561 -32.878 1.00 58.31 275 ILE A O 1
ATOM 2228 N N . PHE A 1 276 ? -22.625 -20.078 -34.440 1.00 60.62 276 PHE A N 1
ATOM 2229 C CA . PHE A 1 276 ? -24.053 -20.349 -34.290 1.00 60.62 276 PHE A CA 1
ATOM 2230 C C . PHE A 1 276 ? -24.383 -21.809 -34.628 1.00 60.62 276 PHE A C 1
ATOM 2232 O O . PHE A 1 276 ? -25.114 -22.468 -33.882 1.00 60.62 276 PHE A O 1
ATOM 2239 N N . HIS A 1 277 ? -23.796 -22.357 -35.695 1.00 60.97 277 HIS A N 1
ATOM 2240 C CA . HIS A 1 277 ? -24.000 -23.749 -36.088 1.00 60.97 277 HIS A CA 1
ATOM 2241 C C . HIS A 1 277 ? -23.415 -24.730 -35.065 1.00 60.97 277 HIS A C 1
ATOM 2243 O O . HIS A 1 277 ? -24.136 -25.624 -34.604 1.00 60.97 277 HIS A O 1
ATOM 2249 N N . ASN A 1 278 ? -22.167 -24.519 -34.632 1.00 59.28 278 ASN A N 1
ATOM 2250 C CA . ASN A 1 278 ? -21.508 -25.375 -33.641 1.00 59.28 278 ASN A CA 1
ATOM 2251 C C . ASN A 1 278 ? -22.172 -25.319 -32.258 1.00 59.28 278 ASN A C 1
ATOM 2253 O O . ASN A 1 278 ? -22.195 -26.324 -31.549 1.00 59.28 278 ASN A O 1
ATOM 2257 N N . THR A 1 279 ? -22.747 -24.174 -31.884 1.00 53.91 279 THR A N 1
ATOM 2258 C CA . THR A 1 279 ? -23.313 -23.966 -30.542 1.00 53.91 279 THR A CA 1
ATOM 2259 C C . THR A 1 279 ? -24.792 -24.353 -30.459 1.00 53.91 279 THR A C 1
ATOM 2261 O O . THR A 1 279 ? -25.219 -24.914 -29.452 1.00 53.91 279 THR A O 1
ATOM 2264 N N . TYR A 1 280 ? -25.590 -24.096 -31.505 1.00 48.00 280 TYR A N 1
ATOM 2265 C CA . TYR A 1 280 ? -27.058 -24.183 -31.418 1.00 48.00 280 TYR A CA 1
ATOM 2266 C C . TYR A 1 280 ? -27.709 -25.229 -32.323 1.00 48.00 280 TYR A C 1
ATOM 2268 O O . TYR A 1 280 ? -28.875 -25.559 -32.105 1.00 48.00 280 TYR A O 1
ATOM 2276 N N . THR A 1 281 ? -26.994 -25.794 -33.303 1.00 61.00 281 THR A N 1
ATOM 2277 C CA . THR A 1 281 ? -27.576 -26.811 -34.205 1.00 61.00 281 THR A CA 1
ATOM 2278 C C . THR A 1 281 ? -27.102 -28.235 -33.955 1.00 61.00 281 THR A C 1
ATOM 2280 O O . THR A 1 281 ? -27.560 -29.133 -34.653 1.00 61.00 281 THR A O 1
ATOM 2283 N N . GLY A 1 282 ? -26.278 -28.441 -32.917 1.00 46.97 282 GLY A N 1
ATOM 2284 C CA . GLY A 1 282 ? -26.008 -29.722 -32.261 1.00 46.97 282 GLY A CA 1
ATOM 2285 C C . GLY A 1 282 ? -26.075 -30.934 -33.185 1.00 46.97 282 GLY A C 1
ATOM 2286 O O . GLY A 1 282 ? -27.135 -31.548 -33.323 1.00 46.97 282 GLY A O 1
ATOM 2287 N N . GLY A 1 283 ? -24.935 -31.305 -33.771 1.00 44.53 283 GLY A N 1
ATOM 2288 C CA . GLY A 1 283 ? -24.791 -32.521 -34.563 1.00 44.53 283 GLY A CA 1
ATOM 2289 C C . GLY A 1 283 ? -25.243 -33.765 -33.794 1.00 44.53 283 GLY A C 1
ATOM 2290 O O . GLY A 1 283 ? -24.464 -34.412 -33.102 1.00 44.53 283 GLY A O 1
ATOM 2291 N N . ARG A 1 284 ? -26.513 -34.140 -33.967 1.00 45.94 284 ARG A N 1
ATOM 2292 C CA . ARG A 1 284 ? -26.926 -35.539 -34.019 1.00 45.94 284 ARG A CA 1
ATOM 2293 C C . ARG A 1 284 ? -26.479 -36.070 -35.374 1.00 45.94 284 ARG A C 1
ATOM 2295 O O . ARG A 1 284 ? -27.057 -35.680 -36.385 1.00 45.94 284 ARG A O 1
ATOM 2302 N N . ASN A 1 285 ? -25.504 -36.970 -35.388 1.00 39.88 285 ASN A N 1
ATOM 2303 C CA . ASN A 1 285 ? -25.672 -38.336 -35.894 1.00 39.88 285 ASN A CA 1
ATOM 2304 C C . ASN A 1 285 ? -24.321 -39.021 -36.140 1.00 39.88 285 ASN A C 1
ATOM 2306 O O . ASN A 1 285 ? -23.482 -38.474 -36.846 1.00 39.88 285 ASN A O 1
ATOM 2310 N N . ALA A 1 286 ? -24.283 -40.267 -35.651 1.00 40.62 286 ALA A N 1
ATOM 2311 C CA . ALA A 1 286 ? -23.488 -41.426 -36.073 1.00 40.62 286 ALA A CA 1
ATOM 2312 C C . ALA A 1 286 ? -21.974 -41.408 -35.818 1.00 40.62 286 ALA A C 1
ATOM 2314 O O . ALA A 1 286 ? -21.236 -40.703 -36.533 1.00 40.62 286 ALA A O 1
#

Solvent-accessible surface area (backbone atoms only — not comparable to full-atom values): 15951 Å² total; per-residue (Å²): 140,74,73,49,56,77,41,22,44,36,55,45,42,70,77,31,42,68,40,46,67,60,35,55,77,66,72,53,60,41,49,72,67,10,78,53,30,40,55,57,52,22,61,75,73,71,47,62,56,68,58,51,42,52,50,48,41,54,39,52,61,45,53,83,80,49,86,45,76,67,30,51,50,54,56,55,49,72,74,45,53,64,63,54,38,54,51,47,42,54,72,44,48,55,53,50,43,56,51,34,49,57,51,28,50,60,33,48,57,50,41,36,68,75,39,32,94,84,42,36,72,62,42,52,53,47,49,52,51,47,55,50,43,52,51,52,50,56,51,46,55,48,45,37,73,71,46,51,51,53,48,48,59,77,38,70,58,31,56,73,68,57,47,49,61,55,53,53,49,56,56,52,49,38,53,47,52,54,43,51,50,53,49,35,62,74,40,59,69,64,56,77,59,97,82,57,47,74,60,46,53,49,28,44,53,39,46,50,53,37,52,57,49,49,49,53,46,47,27,49,37,65,73,42,45,49,51,64,42,52,72,40,32,74,79,79,72,76,67,93,76,76,77,49,68,53,76,56,96,93,42,80,46,75,49,56,76,69,61,45,51,55,52,50,51,54,50,50,52,53,51,50,51,52,50,48,46,70,72,72,61,60,88,82,77,137

Foldseek 3Di:
DALDQQDFLLNLCVLQVLCLVVCLVVLHQCQQPRPGGLVVVCVVVVHDSVVVRVVSVVSSVCCVPDDDPLSVVLVVLQVDQLLVNLVCLVVPLVVLLVVLLVLLLVLLVVCCVVCCVPCVVLSVVLNVLSVVLVVLSVVLVCCCVPPLSVVCVVCLQDEPVNLVSLVVSSVSLNVSSVSLVVNCVSCVNVDDDPPDDPSSNVSSVSSSVSVSSSSSSSSCRRSHSSVSSVVSHDDPPPDPDPPAWDDDPRDIDRDPPVVRVVVVVVVVVVVVVVCCCVPPVDDDDD

Radius of gyration: 24.95 Å; Cα contacts (8 Å, |Δi|>4): 240; chains: 1; bounding box: 47×68×75 Å

Mean predicted aligned error: 11.22 Å

Organism: NCBI:txid155865

Sequence (286 aa):
MNINENMTLADVVKEYPQTIPYLNELHLDYCCGGHDPIHVLAREKKMDQAELLAKLNELAEKAVNRNTNTADSINRFRELTVSEMLDDLENTHHITERKLMNEAEAYLDKILVVHYPHHGELLTRLHHLYMMLEADLKEHFAKEERLIFPIMRENPTPDFDQVNAVKELEEEHSKAGDLIKKIQELTNHFTLPNDACASFAHTYEVMEQLFEDIFVHIFKENSVAFPEYYEKMPHVEEAPGACGCGEAFGKTFCGSEEESVDKFKEAADTYAEEIFHNTYTGGRNA

InterPro domains:
  IPR012312 Hemerythrin-like [PF01814] (91-228)
  IPR019903 Repair of iron centres family [PF04405] (6-59)
  IPR019903 Repair of iron centres family [PTHR36438] (1-229)
  IPR038062 ScdA-like, N-terminal domain superfamily [G3DSA:1.10.3910.10] (1-70)
  IPR038062 ScdA-like, N-terminal domain superfamily [SSF140683] (1-64)

Nearest PDB structures (foldseek):
  5fny-assembly2_B  TM=8.887E-01  e=6.940E-09  Escherichia coli K-12
  7bhc-assembly2_B  TM=9.049E-01  e=1.891E-08  Escherichia coli K-12
  7oyi-assembly2_B  TM=9.055E-01  e=3.796E-08  Escherichia coli K-12
  5fnn-assembly2_B  TM=9.014E-01  e=9.075E-08  Escherichia coli K-12
  7bhb-assembly1_A  TM=8.882E-01  e=9.075E-08  Escherichia coli K-12

Secondary structure (DSSP, 8-state):
----TTSBHHHHHHH-GGGHHHHHHTT---SSSTTSBHHHHHHHTT--HHHHHHHHHHHHHHTTT---HHHHHHHHHTTS-HHHHHHHHIIIIIHHHHHHHHHHHHHHHHHHHHHHHHHHHHHHHHHHHHHHHHHHHHHHHHHIIIIIHHHHHH-SS--HHHHHHHHHHHHHHHHHHHHHHHHHHHTTTTPPPTT--HHHHHHHHHHHHHHHHHHHHHHHIIIIIHHHHHTTS------TT--SEEEETTEEEES-HHHHHHHHHHHHHHHHHHHHHHHHS-----